Protein AF-A0A091N814-F1 (afdb_monomer)

pLDDT: mean 70.56, std 20.39, range [27.64, 92.75]

Mean predicted aligned error: 21.17 Å

Organism: Apaloderma vittatum (NCBI:txid57397)

Sequence (203 aa):
DDGKLSLEEFQAFFSDGTLNEEELEKLFHTIDSDNTNNVDTKELCDYFADHMGDYEDVLASLETLNLSILKAMDYTKRVSPSDCAWRAAGKETANQTQSLLSSVESAVDAIDEQTNSSRHCPSKASHGLMDTWYDSPMPSYSSTSWIVPREHGKSFQTGSPDAKAEGLEGQINRLAELVGRLEDKTLWFDLHQRLSDSESTAC

Radius of gyration: 33.32 Å; Cα contacts (8 Å, |Δi|>4): 43; chains: 1; bounding box: 70×74×76 Å

Structure (mmCIF, N/CA/C/O backbone):
data_AF-A0A091N814-F1
#
_entry.id   AF-A0A091N814-F1
#
loop_
_atom_site.group_PDB
_atom_site.id
_atom_site.type_symbol
_atom_site.label_atom_id
_atom_site.label_alt_id
_atom_site.label_comp_id
_atom_site.label_asym_id
_atom_site.label_entity_id
_atom_site.label_seq_id
_atom_site.pdbx_PDB_ins_code
_atom_site.Cartn_x
_atom_site.Cartn_y
_atom_site.Cartn_z
_atom_site.occupancy
_atom_site.B_iso_or_equiv
_atom_site.auth_seq_id
_atom_site.auth_comp_id
_atom_site.auth_asym_id
_atom_site.auth_atom_id
_atom_site.pdbx_PDB_model_num
ATOM 1 N N . ASP A 1 1 ? 1.116 -18.103 19.610 1.00 63.09 1 ASP A N 1
ATOM 2 C CA . ASP A 1 1 ? 0.392 -17.376 18.575 1.00 63.09 1 ASP A CA 1
ATOM 3 C C . ASP A 1 1 ? -0.804 -18.216 18.178 1.00 63.09 1 ASP A C 1
ATOM 5 O O . ASP A 1 1 ? -0.645 -19.315 17.653 1.00 63.09 1 ASP A O 1
ATOM 9 N N . ASP A 1 2 ? -1.966 -17.774 18.622 1.00 76.62 2 ASP A N 1
ATOM 10 C CA . ASP A 1 2 ? -3.290 -18.337 18.376 1.00 76.62 2 ASP A CA 1
ATOM 11 C C . ASP A 1 2 ? -4.006 -17.624 17.214 1.00 76.62 2 ASP A C 1
ATOM 13 O O . ASP A 1 2 ? -5.153 -17.956 16.909 1.00 76.62 2 ASP A O 1
ATOM 17 N N . GLY A 1 3 ? -3.310 -16.715 16.515 1.00 80.88 3 GLY A N 1
ATOM 18 C CA . GLY A 1 3 ? -3.818 -16.012 15.339 1.00 80.88 3 GLY A CA 1
ATOM 19 C C . GLY A 1 3 ? -4.814 -14.901 15.667 1.00 80.88 3 GLY A C 1
ATOM 20 O O . GLY A 1 3 ? -5.565 -14.485 14.782 1.00 80.88 3 GLY A O 1
ATOM 21 N N . LYS A 1 4 ? -4.845 -14.450 16.924 1.00 87.75 4 LYS A N 1
ATOM 22 C CA . LYS A 1 4 ? -5.690 -13.365 17.421 1.00 87.75 4 LYS A CA 1
ATOM 23 C C . LYS A 1 4 ? -4.830 -12.357 18.173 1.00 87.75 4 LYS A C 1
ATOM 25 O O . LYS A 1 4 ? -3.800 -12.726 18.719 1.00 87.75 4 LYS A O 1
ATOM 30 N N . LEU A 1 5 ? -5.256 -11.100 18.179 1.00 88.69 5 LEU A N 1
ATOM 31 C CA . LEU A 1 5 ? -4.602 -10.034 18.927 1.00 88.69 5 LEU A CA 1
ATOM 32 C C . LEU A 1 5 ? -5.485 -9.634 20.105 1.00 88.69 5 LEU A C 1
ATOM 34 O O . LEU A 1 5 ? -6.625 -9.206 19.901 1.00 88.69 5 LEU A O 1
ATOM 38 N N . SER A 1 6 ? -4.953 -9.738 21.324 1.00 90.44 6 SER A N 1
ATOM 39 C CA . SER A 1 6 ? -5.563 -9.072 22.478 1.00 90.44 6 SER A CA 1
ATOM 40 C C . SER A 1 6 ? -5.380 -7.552 22.378 1.00 90.44 6 SER A C 1
ATOM 42 O O . SER A 1 6 ? -4.561 -7.063 21.593 1.00 90.44 6 SER A O 1
ATOM 44 N N . LEU A 1 7 ? -6.109 -6.784 23.193 1.00 87.94 7 LEU A N 1
ATOM 45 C CA . LEU A 1 7 ? -5.955 -5.327 23.238 1.00 87.94 7 LEU A CA 1
ATOM 46 C C . LEU A 1 7 ? -4.507 -4.922 23.559 1.00 87.94 7 LEU A C 1
ATOM 48 O O . LEU A 1 7 ? -3.977 -4.009 22.935 1.00 87.94 7 LEU A O 1
ATO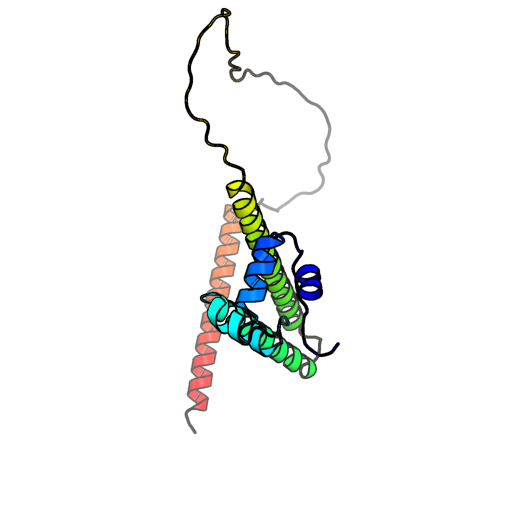M 52 N N . GLU A 1 8 ? -3.840 -5.622 24.478 1.00 87.62 8 GLU A N 1
ATOM 53 C CA . GLU A 1 8 ? -2.455 -5.331 24.856 1.00 87.62 8 GLU A CA 1
ATOM 54 C C . GLU A 1 8 ? -1.468 -5.610 23.714 1.00 87.62 8 GLU A C 1
ATOM 56 O O . GLU A 1 8 ? -0.530 -4.840 23.497 1.00 87.62 8 GLU A O 1
ATOM 61 N N . GLU A 1 9 ? -1.671 -6.697 22.967 1.00 88.81 9 GLU A N 1
ATOM 62 C CA . GLU A 1 9 ? -0.838 -7.043 21.810 1.00 88.81 9 GLU A CA 1
ATOM 63 C C . GLU A 1 9 ? -1.063 -6.068 20.654 1.00 88.81 9 GLU A C 1
ATOM 65 O O . GLU A 1 9 ? -0.105 -5.624 20.016 1.00 88.81 9 GLU A O 1
ATOM 70 N N . PHE A 1 10 ? -2.318 -5.678 20.432 1.00 88.06 10 PHE A N 1
ATOM 71 C CA . PHE A 1 10 ? -2.694 -4.659 19.464 1.00 88.06 10 PHE A CA 1
ATOM 72 C C . PHE A 1 10 ? -2.054 -3.310 19.815 1.00 88.06 10 PHE A C 1
ATOM 74 O O . PHE A 1 10 ? -1.396 -2.694 18.977 1.00 88.06 10 PHE A O 1
ATOM 81 N N . GLN A 1 11 ? -2.152 -2.879 21.074 1.00 86.50 11 GLN A N 1
ATOM 82 C CA . GLN A 1 11 ? -1.529 -1.642 21.536 1.00 86.50 11 GLN A CA 1
ATOM 83 C C . GLN A 1 11 ? -0.006 -1.669 21.385 1.00 86.50 11 GLN A C 1
ATOM 85 O O . GLN A 1 11 ? 0.583 -0.709 20.892 1.00 86.50 11 GLN A O 1
ATOM 90 N N . ALA A 1 12 ? 0.642 -2.778 21.748 1.00 86.19 12 ALA A N 1
ATOM 91 C CA . ALA A 1 12 ? 2.083 -2.928 21.585 1.00 86.19 12 ALA A CA 1
ATOM 92 C C . ALA A 1 12 ? 2.513 -2.837 20.111 1.00 86.19 12 ALA A C 1
ATOM 94 O O . ALA A 1 12 ? 3.540 -2.224 19.818 1.00 86.19 12 ALA A O 1
ATOM 95 N N . PHE A 1 13 ? 1.724 -3.398 19.190 1.00 83.50 13 PHE A N 1
ATOM 96 C CA . PHE A 1 13 ? 2.026 -3.392 17.759 1.00 83.50 13 PHE A CA 1
ATOM 97 C C . PHE A 1 13 ? 1.843 -2.014 17.107 1.00 83.50 13 PHE A C 1
ATOM 99 O O . PHE A 1 13 ? 2.665 -1.615 16.287 1.00 83.50 13 PHE A O 1
ATOM 106 N N . PHE A 1 14 ? 0.798 -1.276 17.490 1.00 80.44 14 PHE A N 1
ATOM 107 C CA . PHE A 1 14 ? 0.416 0.001 16.869 1.00 80.44 14 PHE A CA 1
ATOM 108 C C . PHE A 1 14 ? 0.847 1.247 17.660 1.00 80.44 14 PHE A C 1
ATOM 110 O O . PHE A 1 14 ? 0.487 2.364 17.301 1.00 80.44 14 PHE A O 1
ATOM 117 N N . SER A 1 15 ? 1.642 1.088 18.720 1.00 75.50 15 SER A N 1
ATOM 118 C CA . SER A 1 15 ? 2.173 2.194 19.539 1.00 75.50 15 SER A CA 1
ATOM 119 C C . SER A 1 15 ? 3.231 3.071 18.839 1.00 75.50 15 SER A C 1
ATOM 121 O O . SER A 1 15 ? 4.017 3.740 19.508 1.00 75.50 15 SER A O 1
ATOM 123 N N . ASP A 1 16 ? 3.256 3.107 17.503 1.00 73.50 16 ASP A N 1
ATOM 124 C CA . ASP A 1 16 ? 4.281 3.776 16.685 1.00 73.50 16 ASP A CA 1
ATOM 125 C C . ASP A 1 16 ? 4.316 5.313 16.808 1.00 73.50 16 ASP A C 1
ATOM 127 O O . ASP A 1 16 ? 5.209 5.956 16.259 1.00 73.50 16 ASP A O 1
ATOM 131 N N . GLY A 1 17 ? 3.400 5.891 17.589 1.00 60.75 17 GLY A N 1
ATOM 132 C CA . GLY A 1 17 ? 3.319 7.319 17.888 1.00 60.75 17 GLY A CA 1
ATOM 133 C C . GLY A 1 17 ? 2.174 8.037 17.178 1.00 60.75 17 GLY A C 1
ATOM 134 O O . GLY A 1 17 ? 1.857 9.163 17.557 1.00 60.75 17 GLY A O 1
ATOM 135 N N . THR A 1 18 ? 1.504 7.383 16.225 1.00 66.69 18 THR A N 1
ATOM 136 C CA . THR A 1 18 ? 0.449 8.014 15.416 1.00 66.69 18 THR A CA 1
ATOM 137 C C . THR A 1 18 ? -0.868 8.185 16.191 1.00 66.69 18 THR A C 1
ATOM 139 O O . THR A 1 18 ? -1.550 9.209 16.066 1.00 66.69 18 THR A O 1
ATOM 142 N N . LEU A 1 19 ? -1.229 7.202 17.026 1.00 76.38 19 LEU A N 1
ATOM 143 C CA . LEU A 1 19 ? -2.476 7.164 17.803 1.00 76.38 19 LEU A CA 1
ATOM 144 C C . LEU A 1 19 ? -2.192 7.066 19.306 1.00 76.38 19 LEU A C 1
ATOM 146 O O . LEU A 1 19 ? -1.270 6.369 19.731 1.00 76.38 19 LEU A O 1
ATOM 150 N N . ASN A 1 20 ? -2.993 7.756 20.122 1.00 82.62 20 ASN A N 1
ATOM 151 C CA . ASN A 1 20 ? -2.931 7.619 21.581 1.00 82.62 20 ASN A CA 1
ATOM 152 C C . ASN A 1 20 ? -3.705 6.380 22.079 1.00 82.62 20 ASN A C 1
ATOM 154 O O . ASN A 1 20 ? -4.446 5.755 21.326 1.00 82.62 20 ASN A O 1
ATOM 158 N N . GLU A 1 21 ? -3.544 6.030 23.358 1.00 83.56 21 GLU A N 1
ATOM 159 C CA . GLU A 1 21 ? -4.124 4.812 23.950 1.00 83.56 21 GLU A CA 1
ATOM 160 C C . GLU A 1 21 ? -5.658 4.746 23.822 1.00 83.56 21 GLU A C 1
ATOM 162 O O . GLU A 1 21 ? -6.194 3.692 23.486 1.00 83.56 21 GLU A O 1
ATOM 167 N N . GLU A 1 22 ? -6.357 5.875 23.984 1.00 85.94 22 GLU A N 1
ATOM 168 C CA . GLU A 1 22 ? -7.820 5.954 23.843 1.00 85.94 22 GLU A CA 1
ATOM 169 C C . GLU A 1 22 ? -8.266 5.811 22.377 1.00 85.94 22 GLU A C 1
ATOM 171 O O . GLU A 1 22 ? -9.258 5.143 22.076 1.00 85.94 22 GLU A O 1
ATOM 176 N N . GLU A 1 23 ? -7.538 6.431 21.441 1.00 87.12 23 GLU A N 1
ATOM 177 C CA . GLU A 1 23 ? -7.782 6.298 19.999 1.00 87.12 23 GLU A CA 1
ATOM 178 C C . GLU A 1 23 ? -7.566 4.852 19.538 1.00 87.12 23 GLU A C 1
ATOM 180 O O . GLU A 1 23 ? -8.340 4.335 18.729 1.00 87.12 23 GLU A O 1
ATOM 185 N N . LEU A 1 24 ? -6.551 4.191 20.092 1.00 88.75 24 LEU A N 1
ATOM 186 C CA . LEU A 1 24 ? -6.183 2.826 19.752 1.00 88.75 24 LEU A CA 1
ATOM 187 C C . LEU A 1 24 ? -7.147 1.799 20.356 1.00 88.75 24 LEU A C 1
ATOM 189 O O . LEU A 1 24 ? -7.530 0.847 19.679 1.00 88.75 24 LEU A O 1
ATOM 193 N N . GLU A 1 25 ? -7.621 2.034 21.581 1.00 89.31 25 GLU A N 1
ATOM 194 C CA . GLU A 1 25 ? -8.690 1.244 22.197 1.00 89.31 25 GLU A CA 1
ATOM 195 C C . GLU A 1 25 ? -10.002 1.384 21.416 1.00 89.31 25 GLU A C 1
ATOM 197 O O . GLU A 1 25 ? -10.674 0.390 21.135 1.00 89.31 25 GLU A O 1
ATOM 202 N N . LYS A 1 26 ? -10.359 2.599 20.988 1.00 89.62 26 LYS A N 1
ATOM 203 C CA . LYS A 1 26 ? -11.547 2.813 2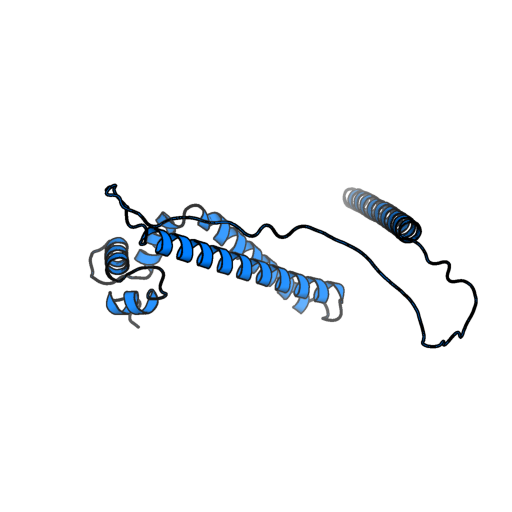0.156 1.00 89.62 26 LYS A CA 1
ATOM 204 C C . LYS A 1 26 ? -11.424 2.122 18.796 1.00 89.62 26 LYS A C 1
ATOM 206 O O . LYS A 1 26 ? -12.410 1.562 18.314 1.00 89.62 26 LYS A O 1
ATOM 211 N N . LEU A 1 27 ? -10.240 2.157 18.182 1.00 90.75 27 LEU A N 1
ATOM 212 C CA . LEU A 1 27 ? -9.960 1.448 16.935 1.00 90.75 27 LEU A CA 1
ATOM 213 C C . LEU A 1 27 ? -10.105 -0.067 17.123 1.00 90.75 27 LEU A C 1
ATOM 215 O O . LEU A 1 27 ? -10.797 -0.702 16.335 1.00 90.75 27 LEU A O 1
ATOM 219 N N . PHE A 1 28 ? -9.554 -0.623 18.204 1.00 91.12 28 PHE A N 1
ATOM 220 C CA . PHE A 1 28 ? -9.680 -2.042 18.540 1.00 91.12 28 PHE A CA 1
ATOM 221 C C . PHE A 1 28 ? -11.146 -2.485 18.624 1.00 91.12 28 PHE A C 1
ATOM 223 O O . PHE A 1 28 ? -11.541 -3.421 17.942 1.00 91.12 28 PHE A O 1
ATOM 230 N N . HIS A 1 29 ? -11.981 -1.752 19.365 1.00 91.69 29 HIS A N 1
ATOM 231 C CA . HIS A 1 29 ? -13.416 -2.051 19.480 1.00 91.69 29 HIS A CA 1
ATOM 232 C C . HIS A 1 29 ? -14.201 -1.820 18.181 1.00 91.69 29 HIS A C 1
ATOM 234 O O . HIS A 1 29 ? -15.306 -2.329 18.025 1.00 91.69 29 HIS A O 1
ATOM 240 N N . THR A 1 30 ? -13.673 -1.006 17.266 1.00 91.62 30 THR A N 1
ATOM 241 C CA . THR A 1 30 ? -14.280 -0.809 15.943 1.00 91.62 30 THR A CA 1
ATOM 242 C C . THR A 1 30 ? -13.981 -1.994 15.025 1.00 91.62 30 THR A C 1
ATOM 244 O O . THR A 1 30 ? -14.829 -2.356 14.214 1.00 91.62 30 THR A O 1
ATOM 247 N N . ILE A 1 31 ? -12.791 -2.587 15.157 1.00 91.06 31 ILE A N 1
ATOM 248 C CA . ILE A 1 31 ? -12.362 -3.755 14.381 1.00 91.06 31 ILE A CA 1
ATOM 249 C C . ILE A 1 31 ? -12.977 -5.045 14.945 1.00 91.06 31 ILE A C 1
ATOM 251 O O . ILE A 1 31 ? -13.401 -5.879 14.153 1.00 91.06 31 ILE A O 1
ATOM 255 N N . ASP A 1 32 ? -13.073 -5.184 16.275 1.00 92.31 32 ASP A N 1
ATOM 256 C CA . ASP A 1 32 ? -13.720 -6.299 16.998 1.00 92.31 32 ASP A CA 1
ATOM 257 C C . ASP A 1 32 ? -15.247 -6.286 16.791 1.00 92.31 32 ASP A C 1
ATOM 259 O O . ASP A 1 32 ? -16.055 -5.930 17.655 1.00 92.31 32 ASP A O 1
ATOM 263 N N . SER A 1 33 ? -15.646 -6.631 15.573 1.00 88.38 33 SER A N 1
ATOM 264 C CA . SER A 1 33 ? -17.020 -6.623 15.092 1.00 88.38 33 SER A CA 1
ATOM 265 C C . SER A 1 33 ? -17.892 -7.651 15.816 1.00 88.38 33 SER A C 1
ATOM 267 O O . SER A 1 33 ? -19.099 -7.436 15.988 1.00 88.38 33 SER A O 1
ATOM 269 N N . ASP A 1 34 ? -17.290 -8.754 16.271 1.00 90.38 34 ASP A N 1
ATOM 270 C CA . ASP A 1 34 ? -17.969 -9.826 16.992 1.00 90.38 34 ASP A CA 1
ATOM 271 C C . ASP A 1 34 ? -17.933 -9.673 18.527 1.00 90.38 34 ASP A C 1
ATOM 273 O O . ASP A 1 34 ? -18.624 -10.416 19.234 1.00 90.38 34 ASP A O 1
ATOM 277 N N . ASN A 1 35 ? -17.263 -8.628 19.030 1.00 88.12 35 ASN A N 1
ATOM 278 C CA . ASN A 1 35 ? -17.109 -8.280 20.447 1.00 88.12 35 ASN A CA 1
ATOM 279 C C . ASN A 1 35 ? -16.490 -9.420 21.276 1.00 88.12 35 ASN A C 1
ATOM 281 O O . ASN A 1 35 ? -16.862 -9.643 22.439 1.00 88.12 35 ASN A O 1
ATOM 285 N N . THR A 1 36 ? -15.561 -10.177 20.691 1.00 89.81 36 THR A N 1
ATOM 286 C CA . THR A 1 36 ? -14.850 -11.256 21.387 1.00 89.81 36 THR A CA 1
ATOM 287 C C . THR A 1 36 ? -13.679 -10.761 22.234 1.00 89.81 36 THR A C 1
ATOM 289 O O . THR A 1 36 ? -13.013 -11.580 22.877 1.00 89.81 36 THR A O 1
ATOM 292 N N . ASN A 1 37 ? -13.468 -9.442 22.322 1.00 89.44 37 ASN A N 1
ATOM 293 C CA . ASN A 1 37 ? -12.318 -8.792 22.961 1.00 89.44 37 ASN A CA 1
ATOM 294 C C . ASN A 1 37 ? -10.984 -9.260 22.368 1.00 89.44 37 ASN A C 1
ATOM 296 O O . ASN A 1 37 ? -9.962 -9.281 23.053 1.00 89.44 37 ASN A O 1
ATOM 300 N N . ASN A 1 38 ? -11.009 -9.704 21.115 1.00 91.19 38 ASN A N 1
ATOM 301 C CA . ASN A 1 38 ? -9.852 -10.162 20.373 1.00 91.19 38 ASN A CA 1
ATOM 302 C C . ASN A 1 38 ? -10.079 -9.814 18.915 1.00 91.19 38 ASN A C 1
ATOM 304 O O . ASN A 1 38 ? -11.146 -10.093 18.393 1.00 91.19 38 ASN A O 1
ATOM 308 N N . VAL A 1 39 ? -9.055 -9.288 18.261 1.00 92.00 39 VAL A N 1
ATOM 309 C CA . VAL A 1 39 ? -9.115 -8.987 16.835 1.00 92.00 39 VAL A CA 1
ATOM 310 C C . VAL A 1 39 ? -8.465 -10.128 16.070 1.00 92.00 39 VAL A C 1
ATOM 312 O O . VAL A 1 39 ? -7.288 -10.435 16.284 1.00 92.00 39 VAL A O 1
ATOM 315 N N . ASP A 1 40 ? -9.218 -10.773 15.183 1.00 90.81 40 ASP A N 1
ATOM 316 C CA . ASP A 1 40 ? -8.667 -11.802 14.303 1.00 90.81 40 ASP A CA 1
ATOM 317 C C . ASP A 1 40 ? -8.273 -11.264 12.916 1.00 90.81 40 ASP A C 1
ATOM 319 O O . ASP A 1 40 ? -8.531 -10.118 12.539 1.00 90.81 40 ASP A O 1
ATOM 323 N N . THR A 1 41 ? -7.575 -12.099 12.140 1.00 87.50 41 THR A N 1
ATOM 324 C CA . THR A 1 41 ? -7.097 -11.709 10.804 1.00 87.50 41 THR A CA 1
ATOM 325 C C . THR A 1 41 ? -8.241 -11.326 9.866 1.00 87.50 41 THR A C 1
ATOM 327 O O . THR A 1 41 ? -8.060 -10.463 9.012 1.00 87.50 41 THR A O 1
ATOM 330 N N . LYS A 1 42 ? -9.409 -11.965 9.993 1.00 88.31 42 LYS A N 1
ATOM 331 C CA . LYS A 1 42 ? -10.546 -11.680 9.125 1.00 88.31 42 LYS A CA 1
ATOM 332 C C . LYS A 1 42 ? -11.115 -10.302 9.441 1.00 88.31 42 LYS A C 1
ATOM 334 O O . LYS A 1 42 ? -11.320 -9.531 8.513 1.00 88.31 42 LYS A O 1
ATOM 339 N N . GLU A 1 43 ? -11.317 -9.988 10.713 1.00 91.81 43 GLU A N 1
ATOM 340 C CA . GLU A 1 43 ? -11.828 -8.682 11.136 1.00 91.81 43 GLU A CA 1
ATOM 341 C C . GLU A 1 43 ? -10.904 -7.535 10.719 1.00 91.81 43 GLU A C 1
ATOM 343 O O . GLU A 1 43 ? -11.367 -6.522 10.197 1.00 91.81 43 GLU A O 1
ATOM 348 N N . LEU A 1 44 ? -9.586 -7.727 10.843 1.00 88.25 44 LEU A N 1
ATOM 349 C CA . LEU A 1 44 ? -8.598 -6.786 10.307 1.00 88.25 44 LEU A CA 1
ATOM 350 C C . LEU A 1 44 ? -8.738 -6.608 8.796 1.00 88.25 44 LEU A C 1
ATOM 352 O O . LEU A 1 44 ? -8.754 -5.478 8.309 1.00 88.25 44 LEU A O 1
ATOM 356 N N . CYS A 1 45 ? -8.822 -7.709 8.047 1.00 85.31 45 CYS A N 1
ATOM 357 C CA . CYS A 1 45 ? -8.973 -7.654 6.596 1.00 85.31 45 CYS A CA 1
ATOM 358 C C . CYS A 1 45 ? -10.260 -6.937 6.179 1.00 85.31 45 CYS A C 1
ATOM 360 O O . CYS A 1 45 ? -10.205 -6.096 5.284 1.00 85.31 45 CYS A O 1
ATOM 362 N N . ASP A 1 46 ? -11.384 -7.243 6.826 1.00 88.12 46 ASP A N 1
ATOM 363 C CA . ASP A 1 46 ? -12.684 -6.641 6.532 1.00 88.12 46 ASP A CA 1
ATOM 364 C C . ASP A 1 46 ? -12.662 -5.133 6.864 1.00 88.12 46 ASP A C 1
ATOM 366 O O . ASP A 1 46 ? -13.045 -4.310 6.031 1.00 88.12 46 ASP A O 1
ATOM 370 N N . TYR A 1 47 ? -12.098 -4.742 8.015 1.00 89.50 47 TYR A N 1
ATOM 371 C CA . TYR A 1 47 ? -11.937 -3.332 8.383 1.00 89.50 47 TYR A CA 1
ATOM 372 C C . TYR A 1 47 ? -11.097 -2.555 7.362 1.00 89.50 47 TYR A C 1
ATOM 374 O O . TYR A 1 47 ? -11.505 -1.477 6.924 1.00 89.50 47 TYR A O 1
ATOM 382 N N . PHE A 1 48 ? -9.939 -3.091 6.958 1.00 84.31 48 PHE A N 1
ATOM 383 C CA . PHE A 1 48 ? -9.095 -2.439 5.961 1.00 84.31 48 PHE A CA 1
ATOM 384 C C . PHE A 1 48 ? -9.768 -2.388 4.590 1.00 84.31 48 PHE A C 1
ATOM 386 O O . PHE A 1 48 ? -9.696 -1.352 3.940 1.00 84.31 48 PHE A O 1
ATOM 393 N N . ALA A 1 49 ? -10.462 -3.438 4.154 1.00 83.25 49 ALA A N 1
ATOM 394 C CA . ALA A 1 49 ? -11.196 -3.400 2.890 1.00 83.25 49 ALA A CA 1
ATOM 395 C C . ALA A 1 49 ? -12.219 -2.248 2.855 1.00 83.25 49 ALA A C 1
ATOM 397 O O . ALA A 1 49 ? -12.303 -1.534 1.858 1.00 83.25 49 ALA A O 1
ATOM 398 N N . ASP A 1 50 ? -12.919 -2.008 3.966 1.00 84.50 50 ASP A N 1
ATOM 399 C CA . ASP A 1 50 ? -13.921 -0.944 4.067 1.00 84.50 50 ASP A CA 1
ATOM 400 C C . ASP A 1 50 ? -13.319 0.462 4.275 1.00 84.50 50 ASP A C 1
ATOM 402 O O . ASP A 1 50 ? -13.955 1.461 3.930 1.00 84.50 50 ASP A O 1
ATOM 406 N N . HIS A 1 51 ? -12.102 0.566 4.824 1.00 83.38 51 HIS A N 1
ATOM 407 C CA . HIS A 1 51 ? -11.493 1.845 5.228 1.00 83.38 51 HIS A CA 1
ATOM 408 C C . HIS A 1 51 ? -10.256 2.261 4.418 1.00 83.38 51 HIS A C 1
ATOM 410 O O . HIS A 1 51 ? -9.767 3.375 4.601 1.00 83.38 51 HIS A O 1
ATOM 416 N N . MET A 1 52 ? -9.747 1.419 3.513 1.00 74.44 52 MET A N 1
ATOM 417 C CA . MET A 1 52 ? -8.589 1.757 2.674 1.00 74.44 52 MET A CA 1
ATOM 418 C C . MET A 1 52 ? -8.936 2.793 1.594 1.00 74.44 52 MET A C 1
ATOM 420 O O . MET A 1 52 ? -8.057 3.558 1.208 1.00 74.44 52 MET A O 1
ATOM 424 N N . GLY A 1 53 ? -10.195 2.895 1.148 1.00 77.38 53 GLY A N 1
ATOM 425 C CA . GLY A 1 53 ? -10.647 3.941 0.217 1.00 77.38 53 GLY A CA 1
ATOM 426 C C . GLY A 1 53 ? -9.711 4.116 -0.989 1.00 77.38 53 GLY A C 1
ATOM 427 O O . GLY A 1 53 ? -9.409 3.155 -1.690 1.00 77.38 53 GLY A O 1
ATOM 428 N N . ASP A 1 54 ? -9.187 5.332 -1.183 1.00 76.25 54 ASP A N 1
ATOM 429 C CA . ASP A 1 54 ? -8.258 5.679 -2.276 1.00 76.25 54 ASP A CA 1
ATOM 430 C C . ASP A 1 54 ? -6.903 4.929 -2.221 1.00 76.25 54 ASP A C 1
ATOM 432 O O . ASP A 1 54 ? -6.154 4.923 -3.201 1.00 76.25 54 ASP A O 1
ATOM 436 N N . TYR A 1 55 ? -6.559 4.278 -1.101 1.00 80.31 55 TYR A N 1
ATOM 437 C CA . TYR A 1 55 ? -5.366 3.429 -1.014 1.00 80.31 55 TYR A CA 1
ATOM 438 C C . TYR A 1 55 ? -5.522 2.095 -1.749 1.00 80.31 55 TYR A C 1
ATOM 440 O O . TYR A 1 55 ? -4.502 1.471 -2.037 1.00 80.31 55 TYR A O 1
ATOM 448 N N . GLU A 1 56 ? -6.740 1.659 -2.093 1.00 82.75 56 GLU A N 1
ATOM 449 C CA . GLU A 1 56 ? -6.948 0.440 -2.889 1.00 82.75 56 GLU A CA 1
ATOM 450 C C . GLU A 1 56 ? -6.181 0.523 -4.221 1.00 82.75 56 GLU A C 1
ATOM 452 O O . GLU A 1 56 ? -5.387 -0.365 -4.546 1.00 82.75 56 GLU A O 1
ATOM 457 N N . ASP A 1 57 ? -6.311 1.648 -4.930 1.00 84.75 57 ASP A N 1
ATOM 458 C CA . ASP A 1 57 ? -5.607 1.905 -6.191 1.00 84.75 57 ASP A CA 1
ATOM 459 C C . ASP A 1 57 ? -4.083 1.995 -6.003 1.00 84.75 57 ASP A C 1
ATOM 461 O O . ASP A 1 57 ? -3.307 1.545 -6.858 1.00 84.75 57 ASP A O 1
ATOM 465 N N . VAL A 1 58 ? -3.628 2.550 -4.873 1.00 85.81 58 VAL A N 1
ATOM 466 C CA . VAL A 1 58 ? -2.200 2.629 -4.524 1.00 85.81 58 VAL A CA 1
ATOM 467 C C . VAL A 1 58 ? -1.631 1.229 -4.300 1.00 85.81 58 VAL A C 1
ATOM 469 O O . VAL A 1 58 ? -0.599 0.884 -4.880 1.00 85.81 58 VAL A O 1
ATOM 472 N N . LEU A 1 59 ? -2.308 0.398 -3.506 1.00 83.62 59 LEU A N 1
ATOM 473 C CA . LEU A 1 59 ? -1.892 -0.973 -3.219 1.00 83.62 59 LEU A CA 1
ATOM 474 C C . LEU A 1 59 ? -1.923 -1.847 -4.479 1.00 83.62 59 LEU A C 1
ATOM 476 O O . LEU A 1 59 ? -0.957 -2.566 -4.737 1.00 83.62 59 LEU A O 1
ATOM 480 N N . ALA A 1 60 ? -2.956 -1.722 -5.316 1.00 85.75 60 ALA A N 1
ATOM 481 C CA . ALA A 1 60 ? -3.037 -2.413 -6.603 1.00 85.75 60 ALA A CA 1
ATOM 482 C C . ALA A 1 60 ? -1.901 -1.998 -7.559 1.00 85.75 60 ALA A C 1
ATOM 484 O O . ALA A 1 60 ? -1.309 -2.833 -8.259 1.00 85.75 60 ALA A O 1
ATOM 485 N N . SER A 1 61 ? -1.539 -0.710 -7.567 1.00 89.56 61 SER A N 1
ATOM 486 C CA . SER A 1 61 ? -0.400 -0.196 -8.339 1.00 89.56 61 SER A CA 1
ATOM 487 C C . SER A 1 61 ? 0.934 -0.750 -7.826 1.00 89.56 61 SER A C 1
ATOM 489 O O . SER A 1 61 ? 1.785 -1.153 -8.625 1.00 89.56 61 SER A O 1
ATOM 491 N N . LEU A 1 62 ? 1.112 -0.834 -6.502 1.00 88.19 62 LEU A N 1
ATOM 492 C CA . LEU A 1 62 ? 2.297 -1.427 -5.874 1.00 88.19 62 LEU A CA 1
ATOM 493 C C . LEU A 1 62 ? 2.406 -2.932 -6.151 1.00 88.19 62 LEU A C 1
ATOM 495 O O . LEU A 1 62 ? 3.493 -3.414 -6.475 1.00 88.19 62 LEU A O 1
ATOM 499 N N . GLU A 1 63 ? 1.299 -3.676 -6.097 1.00 87.06 63 GLU A N 1
ATOM 500 C CA . GLU A 1 63 ? 1.262 -5.094 -6.467 1.00 87.06 63 GLU A CA 1
ATOM 501 C C . GLU A 1 63 ? 1.641 -5.290 -7.942 1.00 87.06 63 GLU A C 1
ATOM 503 O O . GLU A 1 63 ? 2.480 -6.135 -8.272 1.00 87.06 63 GLU A O 1
ATOM 508 N N . THR A 1 64 ? 1.092 -4.459 -8.834 1.00 91.00 64 THR A N 1
ATOM 509 C CA . THR A 1 64 ? 1.403 -4.484 -10.271 1.00 91.00 64 THR A CA 1
ATOM 510 C C . THR A 1 64 ? 2.883 -4.216 -10.535 1.00 91.00 64 THR A C 1
ATOM 512 O O . THR A 1 64 ? 3.511 -4.915 -11.344 1.00 91.00 64 THR A O 1
ATOM 515 N N . LEU A 1 65 ? 3.467 -3.233 -9.843 1.00 87.69 65 LEU A N 1
ATOM 516 C CA . LEU A 1 65 ? 4.897 -2.945 -9.902 1.00 87.69 65 LEU A CA 1
ATOM 517 C C . LEU A 1 65 ? 5.709 -4.152 -9.423 1.00 87.69 65 LEU A C 1
ATOM 519 O O . LEU A 1 65 ? 6.605 -4.605 -10.136 1.00 87.69 65 LEU A O 1
ATOM 523 N N . ASN A 1 66 ? 5.365 -4.713 -8.262 1.00 87.81 66 ASN A N 1
ATOM 524 C CA . ASN A 1 66 ? 6.066 -5.857 -7.685 1.00 87.81 66 ASN A CA 1
ATOM 525 C C . ASN A 1 66 ? 6.028 -7.077 -8.624 1.00 87.81 66 ASN A C 1
ATOM 527 O O . ASN A 1 66 ? 7.060 -7.677 -8.926 1.00 87.81 66 ASN A O 1
ATOM 531 N N . LEU A 1 67 ? 4.862 -7.394 -9.194 1.00 88.12 67 LEU A N 1
ATOM 532 C CA . LEU A 1 67 ? 4.715 -8.480 -10.163 1.00 88.12 67 LEU A CA 1
ATOM 533 C C . LEU A 1 67 ? 5.530 -8.228 -11.441 1.00 88.12 67 LEU A C 1
ATOM 535 O O . LEU A 1 67 ? 6.122 -9.158 -11.997 1.00 88.12 67 LEU A O 1
ATOM 539 N N . SER A 1 68 ? 5.575 -6.981 -11.913 1.00 88.44 68 SER A N 1
ATOM 540 C CA . SER A 1 68 ? 6.370 -6.591 -13.082 1.00 88.44 68 SER A CA 1
ATOM 541 C C . SER A 1 68 ? 7.869 -6.749 -12.820 1.00 88.44 68 SER A C 1
ATOM 543 O O . SER A 1 68 ? 8.577 -7.305 -13.661 1.00 88.44 68 SER A O 1
ATOM 545 N N . ILE A 1 69 ? 8.340 -6.358 -11.631 1.00 84.81 69 ILE A N 1
ATOM 546 C CA . ILE A 1 69 ? 9.723 -6.562 -11.180 1.00 84.81 69 ILE A CA 1
ATOM 547 C C . ILE A 1 69 ? 10.058 -8.053 -11.142 1.00 84.81 69 ILE A C 1
ATOM 549 O O . ILE A 1 69 ? 11.056 -8.467 -11.731 1.00 84.81 69 ILE A O 1
ATOM 553 N N . LEU A 1 70 ? 9.207 -8.875 -10.522 1.00 83.88 70 LEU A N 1
ATOM 554 C CA . LEU A 1 70 ? 9.415 -10.322 -10.431 1.00 83.88 70 LEU A CA 1
ATOM 555 C C . LEU A 1 70 ? 9.488 -10.980 -11.814 1.00 83.88 70 LEU A C 1
ATOM 557 O O . LEU A 1 70 ? 10.395 -11.771 -12.074 1.00 83.88 70 LEU A O 1
ATOM 561 N N . LYS A 1 71 ? 8.590 -10.612 -12.738 1.00 84.00 71 LYS A N 1
ATOM 562 C CA . LYS A 1 71 ? 8.620 -11.098 -14.130 1.00 84.00 71 LYS A CA 1
ATOM 563 C C . LYS A 1 71 ? 9.918 -10.719 -14.839 1.00 84.00 71 LYS A C 1
ATOM 565 O O . LYS A 1 71 ? 10.495 -11.539 -15.558 1.00 84.00 71 LYS A O 1
ATOM 570 N N . ALA A 1 72 ? 10.372 -9.486 -14.640 1.00 77.56 72 ALA A N 1
ATOM 571 C CA . ALA A 1 72 ? 11.583 -8.978 -15.258 1.00 77.56 72 ALA A CA 1
ATOM 572 C C . ALA A 1 72 ? 12.837 -9.658 -14.665 1.00 77.56 72 ALA A C 1
ATOM 574 O O . ALA A 1 72 ? 13.720 -10.081 -15.409 1.00 77.56 72 ALA A O 1
ATOM 575 N N . MET A 1 73 ? 12.865 -9.910 -13.354 1.00 74.88 73 MET A N 1
ATOM 576 C CA . MET A 1 73 ? 13.889 -10.737 -12.704 1.00 74.88 73 MET A CA 1
ATOM 577 C C . MET A 1 73 ? 13.916 -12.169 -13.258 1.00 74.88 73 MET A C 1
ATOM 579 O O . MET A 1 73 ? 14.985 -12.677 -13.604 1.00 74.88 73 MET A O 1
ATOM 583 N N . ASP A 1 74 ? 12.760 -12.810 -13.423 1.00 76.94 74 ASP A N 1
ATOM 584 C CA . ASP A 1 74 ? 12.657 -14.169 -13.967 1.00 76.94 74 ASP A CA 1
ATOM 585 C C . ASP A 1 74 ? 13.167 -14.279 -15.411 1.00 76.94 74 ASP A C 1
ATOM 587 O O . ASP A 1 74 ? 13.745 -15.297 -15.805 1.00 76.94 74 ASP A O 1
ATOM 591 N N . TYR A 1 75 ? 13.001 -13.225 -16.214 1.00 67.56 75 TYR A N 1
ATOM 592 C CA . TYR A 1 75 ? 13.582 -13.151 -17.555 1.00 67.56 75 TYR A CA 1
ATOM 593 C C . TYR A 1 75 ? 15.116 -13.224 -17.521 1.00 67.56 75 TYR A C 1
ATO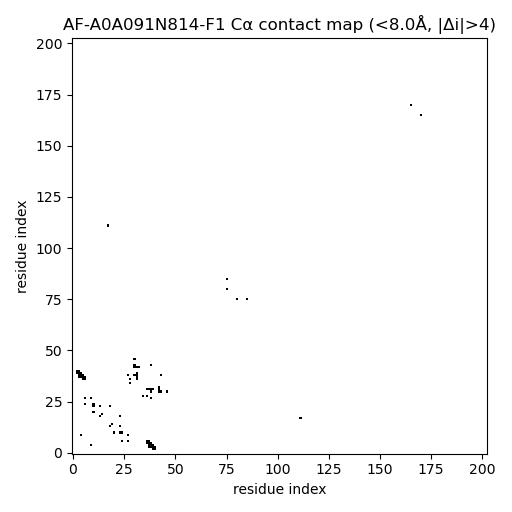M 595 O O . TYR A 1 75 ? 15.742 -13.817 -18.395 1.00 67.56 75 TYR A O 1
ATOM 603 N N . THR A 1 76 ? 15.739 -12.725 -16.460 1.00 63.84 76 THR A N 1
ATOM 604 C CA . THR A 1 76 ? 17.206 -12.562 -16.382 1.00 63.84 76 THR A CA 1
ATOM 605 C C . THR A 1 76 ? 17.911 -13.760 -15.804 1.00 63.84 76 THR A C 1
ATOM 607 O O . THR A 1 76 ? 19.104 -13.960 -15.997 1.00 63.84 76 THR A O 1
ATOM 610 N N . LYS A 1 77 ? 17.128 -14.639 -15.187 1.00 64.44 77 LYS A N 1
ATOM 611 C CA . LYS A 1 77 ? 17.514 -16.023 -14.972 1.00 64.44 77 LYS A CA 1
ATOM 612 C C . LYS A 1 77 ? 17.670 -16.783 -16.299 1.00 64.44 77 LYS A C 1
ATOM 614 O O . LYS A 1 77 ? 18.403 -17.767 -16.339 1.00 64.44 77 LYS A O 1
ATOM 619 N N . ARG A 1 78 ? 16.980 -16.357 -17.370 1.00 61.81 78 ARG A N 1
ATOM 620 C CA . ARG A 1 78 ? 16.958 -17.027 -18.687 1.00 61.81 78 ARG A CA 1
ATOM 621 C C . ARG A 1 78 ? 17.897 -16.390 -19.719 1.00 61.81 78 ARG A C 1
ATOM 623 O O . ARG A 1 78 ? 18.382 -17.102 -20.592 1.00 61.81 78 ARG A O 1
ATOM 630 N N . VAL A 1 79 ? 18.174 -15.089 -19.617 1.00 57.94 79 VAL A N 1
ATOM 631 C CA . VAL A 1 79 ? 19.106 -14.356 -20.494 1.00 57.94 79 VAL A CA 1
ATOM 632 C C . VAL A 1 79 ? 20.394 -14.063 -19.729 1.00 57.94 79 VAL A C 1
ATOM 634 O O . VAL A 1 79 ? 20.348 -13.603 -18.596 1.00 57.94 79 VAL A O 1
ATOM 637 N N . SER A 1 80 ? 21.547 -14.370 -20.325 1.00 56.69 80 SER A N 1
ATOM 638 C CA . SER A 1 80 ? 22.857 -14.293 -19.666 1.00 56.69 80 SER A CA 1
ATOM 639 C C . SER A 1 80 ? 23.077 -12.950 -18.927 1.00 56.69 80 SER A C 1
ATOM 641 O O . SER A 1 80 ? 22.801 -11.896 -19.504 1.00 56.69 80 SER A O 1
ATOM 643 N N . PRO A 1 81 ? 23.642 -12.944 -17.699 1.00 56.66 81 PRO A N 1
ATOM 644 C CA . PRO A 1 81 ? 23.819 -11.764 -16.826 1.00 56.66 81 PRO A CA 1
ATOM 645 C C . PRO A 1 81 ? 24.776 -10.674 -17.361 1.00 56.66 81 PRO A C 1
ATOM 647 O O . PRO A 1 81 ? 25.214 -9.790 -16.619 1.00 56.66 81 PRO A O 1
ATOM 650 N N . SER A 1 82 ? 25.157 -10.746 -18.635 1.00 59.06 82 SER A N 1
ATOM 651 C CA . SER A 1 82 ? 26.107 -9.866 -19.310 1.00 59.06 82 SER A CA 1
ATOM 652 C C . SER A 1 82 ? 25.477 -8.650 -19.994 1.00 59.06 82 SER A C 1
ATOM 654 O O . SER A 1 82 ? 26.230 -7.753 -20.365 1.00 59.06 82 SER A O 1
ATOM 656 N N . ASP A 1 83 ? 24.148 -8.558 -20.117 1.00 67.50 83 ASP A N 1
ATOM 657 C CA . ASP A 1 83 ? 23.521 -7.383 -20.733 1.00 67.50 83 ASP A CA 1
ATOM 658 C C . ASP A 1 83 ? 23.582 -6.161 -19.806 1.00 67.50 83 ASP A C 1
ATOM 660 O O . ASP A 1 83 ? 22.864 -6.041 -18.810 1.00 67.50 83 ASP A O 1
ATOM 664 N N . CYS A 1 84 ? 24.463 -5.216 -20.143 1.00 70.44 84 CYS A N 1
ATOM 665 C CA . CYS A 1 84 ? 24.601 -3.936 -19.445 1.00 70.44 84 CYS A CA 1
ATOM 666 C C . CYS A 1 84 ? 23.285 -3.143 -19.412 1.00 70.44 84 CYS A C 1
ATOM 668 O O . CYS A 1 84 ? 23.022 -2.463 -18.423 1.00 70.44 84 CYS A O 1
ATOM 670 N N . ALA A 1 85 ? 22.446 -3.280 -20.445 1.00 72.50 85 ALA A N 1
ATOM 671 C CA . ALA A 1 85 ? 21.113 -2.681 -20.498 1.00 72.50 85 ALA A CA 1
ATOM 672 C C . ALA A 1 85 ? 20.199 -3.216 -19.385 1.00 72.50 85 ALA A C 1
ATOM 674 O O . ALA A 1 85 ? 19.513 -2.443 -18.723 1.00 72.50 85 ALA A O 1
ATOM 675 N N . TRP A 1 86 ? 20.253 -4.523 -19.113 1.00 73.56 86 TRP A N 1
ATOM 676 C CA . TRP A 1 86 ? 19.467 -5.124 -18.042 1.00 73.56 86 TRP A CA 1
ATOM 677 C C . TRP A 1 86 ? 19.965 -4.710 -16.648 1.00 73.56 86 TRP A C 1
ATOM 679 O O . TRP A 1 86 ? 19.169 -4.360 -15.779 1.00 73.56 86 TRP A O 1
ATOM 689 N N . ARG A 1 87 ? 21.290 -4.681 -16.430 1.00 74.19 87 ARG A N 1
ATOM 690 C CA . ARG A 1 87 ? 21.863 -4.170 -15.169 1.00 74.19 87 ARG A CA 1
ATOM 691 C C . ARG A 1 87 ? 21.481 -2.712 -14.907 1.00 74.19 87 ARG A C 1
ATOM 693 O O . ARG A 1 87 ? 21.200 -2.367 -13.761 1.00 74.19 87 ARG A O 1
ATOM 700 N N . ALA A 1 88 ? 21.474 -1.878 -15.947 1.00 76.31 88 AL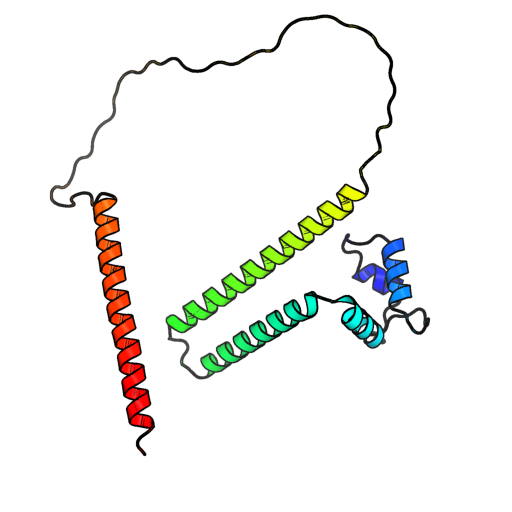A A N 1
ATOM 701 C CA . ALA A 1 88 ? 21.035 -0.490 -15.849 1.00 76.31 88 ALA A CA 1
ATOM 702 C C . ALA A 1 88 ? 19.540 -0.396 -15.510 1.00 76.31 88 ALA A C 1
ATOM 704 O O . ALA A 1 88 ? 19.193 0.315 -14.574 1.00 76.31 88 ALA A O 1
ATOM 705 N N . ALA A 1 89 ? 18.684 -1.170 -16.186 1.00 76.44 89 ALA A N 1
ATOM 706 C CA . ALA A 1 89 ? 17.250 -1.215 -15.899 1.00 76.44 89 ALA A CA 1
ATOM 707 C C . ALA A 1 89 ? 16.959 -1.651 -14.452 1.00 76.44 89 ALA A C 1
ATOM 709 O O . ALA A 1 89 ? 16.227 -0.967 -13.751 1.00 76.44 89 ALA A O 1
ATOM 710 N N . GLY A 1 90 ? 17.596 -2.719 -13.956 1.00 77.88 90 GLY A N 1
ATOM 711 C CA . GLY A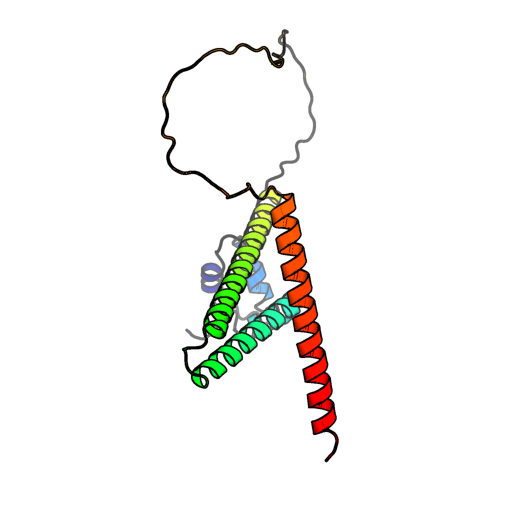 1 90 ? 17.412 -3.164 -12.569 1.00 77.88 90 GLY A CA 1
ATOM 712 C C . GLY A 1 90 ? 17.902 -2.149 -11.527 1.00 77.88 90 GLY A C 1
ATOM 713 O O . GLY A 1 90 ? 17.259 -1.961 -10.496 1.00 77.88 90 GLY A O 1
ATOM 714 N N . LYS A 1 91 ? 19.021 -1.459 -11.798 1.00 84.69 91 LYS A N 1
ATOM 715 C CA . LYS A 1 91 ? 19.523 -0.371 -10.943 1.00 84.69 91 LYS A CA 1
ATOM 716 C C . LYS A 1 91 ? 18.546 0.808 -10.916 1.00 84.69 91 LYS A C 1
ATOM 718 O O . LYS A 1 91 ? 18.291 1.345 -9.844 1.00 84.69 91 LYS A O 1
ATOM 723 N N . GLU A 1 92 ? 18.008 1.182 -12.073 1.00 83.06 92 GLU A N 1
ATOM 724 C CA . GLU A 1 92 ? 17.027 2.259 -12.208 1.00 83.06 92 GLU A CA 1
ATOM 725 C C . GLU A 1 92 ? 15.724 1.927 -11.474 1.00 83.06 92 GLU A C 1
ATOM 727 O O . GLU A 1 92 ? 15.255 2.735 -10.680 1.00 83.06 92 GLU A O 1
ATOM 732 N N . THR A 1 93 ? 15.192 0.711 -11.633 1.00 83.44 93 THR A N 1
ATOM 733 C CA . THR A 1 93 ? 14.001 0.266 -10.896 1.00 83.44 93 THR A CA 1
ATOM 734 C C . THR A 1 93 ? 14.211 0.315 -9.383 1.00 83.44 93 THR A C 1
ATOM 736 O O . THR A 1 93 ? 13.347 0.807 -8.666 1.00 83.44 93 THR A O 1
ATOM 739 N N . ALA A 1 94 ? 15.373 -0.121 -8.883 1.00 83.50 94 ALA A N 1
ATOM 740 C CA . ALA A 1 94 ? 15.685 -0.030 -7.456 1.00 83.50 94 ALA A CA 1
ATOM 741 C C . ALA A 1 94 ? 15.724 1.425 -6.956 1.00 83.50 94 ALA A C 1
ATOM 743 O O . ALA A 1 94 ? 15.203 1.720 -5.882 1.00 83.50 94 ALA A O 1
ATOM 744 N N . ASN A 1 95 ? 16.307 2.340 -7.738 1.00 86.38 95 ASN A N 1
ATOM 745 C CA . ASN A 1 95 ? 16.340 3.760 -7.393 1.00 86.38 95 ASN A CA 1
ATOM 746 C C . ASN A 1 95 ? 14.927 4.363 -7.359 1.00 86.38 95 ASN A C 1
ATOM 748 O O . ASN A 1 95 ? 14.605 5.086 -6.422 1.00 86.38 95 ASN A O 1
ATOM 752 N N . GLN A 1 96 ? 14.078 4.041 -8.340 1.00 88.12 96 GLN A N 1
ATOM 753 C CA . GLN A 1 96 ? 12.695 4.526 -8.398 1.00 88.12 96 GLN A CA 1
ATOM 754 C C . GLN A 1 96 ? 11.866 4.022 -7.213 1.00 88.12 96 GLN A C 1
ATOM 756 O O . GLN A 1 96 ? 11.176 4.815 -6.576 1.00 88.12 96 GLN A O 1
ATOM 761 N N . THR A 1 97 ? 11.987 2.740 -6.852 1.00 85.31 97 THR A N 1
ATOM 762 C CA . THR A 1 97 ? 11.341 2.196 -5.648 1.00 85.31 97 THR A CA 1
ATOM 763 C C . THR A 1 97 ? 11.825 2.904 -4.385 1.00 85.31 97 THR A C 1
ATOM 765 O O . THR A 1 97 ? 11.015 3.243 -3.528 1.00 85.31 97 THR A O 1
ATOM 768 N N . GLN A 1 98 ? 13.126 3.188 -4.277 1.00 89.38 98 GLN A N 1
ATOM 769 C CA . GLN A 1 98 ? 13.661 3.933 -3.138 1.00 89.38 98 GLN A CA 1
ATOM 770 C C . GLN A 1 98 ? 13.112 5.364 -3.077 1.00 89.38 98 GLN A C 1
ATOM 772 O O . GLN A 1 98 ? 12.777 5.842 -1.998 1.00 89.38 98 GLN A O 1
ATOM 777 N N . SER A 1 99 ? 12.990 6.045 -4.219 1.00 89.06 99 SER A N 1
ATOM 778 C CA . SER A 1 99 ? 12.379 7.376 -4.281 1.00 89.06 99 SER A CA 1
ATOM 779 C C . SER A 1 99 ? 10.909 7.358 -3.864 1.00 89.06 99 SER A C 1
ATOM 781 O O . SER A 1 99 ? 10.475 8.271 -3.166 1.00 89.06 99 SER A O 1
ATOM 783 N N . LEU A 1 100 ? 10.155 6.322 -4.245 1.00 88.62 100 LEU A N 1
ATOM 784 C CA . LEU A 1 100 ? 8.774 6.142 -3.794 1.00 88.62 100 LEU A CA 1
ATOM 785 C C . LEU A 1 100 ? 8.701 5.932 -2.279 1.00 88.62 100 LEU A C 1
ATOM 787 O O . LEU A 1 100 ? 7.915 6.613 -1.629 1.00 88.62 100 LEU A O 1
ATOM 791 N N . LEU A 1 101 ? 9.546 5.062 -1.713 1.00 89.25 101 LEU A N 1
ATOM 792 C CA . LEU A 1 101 ? 9.615 4.838 -0.263 1.00 89.25 101 LEU A CA 1
ATOM 793 C C . LEU A 1 101 ? 9.868 6.146 0.492 1.00 89.25 101 LEU A C 1
ATOM 795 O O . LEU A 1 101 ? 9.079 6.508 1.356 1.00 89.25 101 LEU A O 1
ATOM 799 N N . SER A 1 102 ? 10.890 6.909 0.095 1.00 90.75 102 SER A N 1
ATOM 800 C CA . SER A 1 102 ? 11.197 8.192 0.737 1.00 90.75 102 SER A CA 1
ATOM 801 C C . SER A 1 102 ? 10.086 9.234 0.572 1.00 90.75 102 SER A C 1
ATOM 803 O O . SER A 1 102 ? 9.885 10.067 1.452 1.00 90.75 102 SER A O 1
ATOM 805 N N . SER A 1 103 ? 9.340 9.201 -0.538 1.00 89.75 103 SER A N 1
ATOM 806 C CA . SER A 1 103 ? 8.176 10.073 -0.722 1.00 89.75 103 SER A CA 1
ATOM 807 C C . SER A 1 103 ? 7.016 9.697 0.202 1.00 89.75 103 SER A C 1
ATOM 809 O O . SER A 1 103 ? 6.324 10.592 0.679 1.00 89.75 103 SER A O 1
ATOM 811 N N . VAL A 1 104 ? 6.784 8.401 0.435 1.00 87.69 104 VAL A N 1
ATOM 812 C CA . VAL A 1 104 ? 5.742 7.917 1.353 1.00 87.69 104 VAL A CA 1
ATOM 813 C C . VAL A 1 104 ? 6.125 8.228 2.797 1.00 87.69 104 VAL A C 1
ATOM 815 O O . VAL A 1 104 ? 5.303 8.784 3.514 1.00 87.69 104 VAL A O 1
ATOM 818 N N . GLU A 1 105 ? 7.373 7.963 3.197 1.00 89.19 105 GLU A N 1
ATOM 819 C CA . GLU A 1 105 ? 7.903 8.325 4.523 1.00 89.19 105 GLU A CA 1
ATOM 820 C C . GLU A 1 105 ? 7.694 9.820 4.806 1.00 89.19 105 GLU A C 1
ATOM 822 O O . GLU A 1 105 ? 7.094 10.185 5.811 1.00 89.19 105 GLU A O 1
ATOM 827 N N . SER A 1 106 ? 8.056 10.692 3.856 1.00 89.38 106 SER A N 1
ATOM 828 C CA . SER A 1 106 ? 7.844 12.137 4.002 1.00 89.38 106 SER A CA 1
ATOM 829 C C . SER A 1 106 ? 6.368 12.539 4.091 1.00 89.38 106 SER A C 1
ATOM 831 O O . SER A 1 106 ? 6.058 13.548 4.724 1.00 89.38 106 SER A O 1
ATOM 833 N N . ALA A 1 107 ? 5.460 11.816 3.429 1.00 84.81 107 ALA A N 1
ATOM 834 C CA . ALA A 1 107 ? 4.028 12.082 3.527 1.00 84.81 107 ALA A CA 1
ATOM 835 C C . ALA A 1 107 ? 3.479 11.670 4.900 1.00 84.81 107 ALA A C 1
ATOM 837 O O . ALA A 1 107 ? 2.668 12.399 5.466 1.00 84.81 107 ALA A O 1
ATOM 838 N N . VAL A 1 108 ? 3.950 10.544 5.445 1.00 85.31 108 VAL A N 1
ATOM 839 C CA . VAL A 1 108 ? 3.604 10.078 6.795 1.00 85.31 108 VAL A CA 1
ATOM 840 C C . VAL A 1 108 ? 4.093 11.072 7.848 1.00 85.31 108 VAL A C 1
ATOM 842 O O . VAL A 1 108 ? 3.289 11.504 8.671 1.00 85.31 108 VAL A O 1
ATOM 845 N N . ASP A 1 109 ? 5.349 11.521 7.762 1.00 85.19 109 ASP A N 1
ATOM 846 C CA . ASP A 1 109 ? 5.903 12.535 8.671 1.00 85.19 109 ASP A CA 1
ATOM 847 C C . ASP A 1 109 ? 5.076 13.833 8.638 1.00 85.19 109 ASP A C 1
ATOM 849 O O . ASP A 1 109 ? 4.731 14.394 9.677 1.00 85.19 109 ASP A O 1
ATOM 853 N N . ALA A 1 110 ? 4.689 14.297 7.444 1.00 87.00 110 ALA A N 1
ATOM 854 C CA . ALA A 1 110 ? 3.871 15.502 7.293 1.00 87.00 110 ALA A CA 1
ATOM 855 C C . ALA A 1 110 ? 2.458 15.346 7.889 1.00 87.00 110 ALA A C 1
ATOM 857 O O . ALA A 1 110 ? 1.902 16.311 8.425 1.00 87.00 110 ALA A O 1
ATOM 858 N N . ILE A 1 111 ? 1.869 14.147 7.798 1.00 82.12 111 ILE A N 1
ATOM 859 C CA . ILE A 1 111 ? 0.590 13.830 8.445 1.00 82.12 111 ILE A CA 1
ATOM 860 C C . ILE A 1 111 ? 0.757 13.874 9.967 1.00 82.12 111 ILE A C 1
ATOM 862 O O . ILE A 1 111 ? -0.048 14.523 10.635 1.00 82.12 111 ILE A O 1
ATOM 866 N N . ASP A 1 112 ? 1.805 13.258 10.516 1.00 79.25 112 ASP A N 1
ATOM 867 C CA . ASP A 1 112 ? 2.057 13.253 11.962 1.00 79.25 112 ASP A CA 1
ATOM 868 C C . ASP A 1 112 ? 2.326 14.665 12.524 1.00 79.25 112 ASP A C 1
ATOM 870 O O . ASP A 1 112 ? 1.786 15.068 13.560 1.00 79.25 112 ASP A O 1
ATOM 874 N N . GLU A 1 113 ? 3.076 15.500 11.799 1.00 82.94 113 GLU A N 1
ATOM 875 C CA . GLU A 1 113 ? 3.282 16.905 12.171 1.00 82.94 113 GLU A CA 1
ATOM 876 C C . GLU A 1 113 ? 1.964 17.700 12.197 1.00 82.94 113 GLU A C 1
ATOM 878 O O . GLU A 1 113 ? 1.753 18.556 13.072 1.00 82.94 113 GLU A O 1
ATOM 883 N N . GLN A 1 114 ? 1.049 17.420 11.263 1.00 75.00 114 GLN A N 1
ATOM 884 C CA . GLN A 1 114 ? -0.263 18.060 11.197 1.00 75.00 114 GLN A CA 1
ATOM 885 C C . GLN A 1 114 ? -1.179 17.612 12.346 1.00 75.00 114 GLN A C 1
ATOM 887 O O . GLN A 1 114 ? -1.838 18.456 12.969 1.00 75.00 114 GLN A O 1
ATOM 892 N N . THR A 1 115 ? -1.229 16.315 12.658 1.00 69.12 115 THR A N 1
ATOM 893 C CA . THR A 1 115 ? -2.067 15.773 13.742 1.00 69.12 115 THR A CA 1
ATOM 894 C C . THR A 1 115 ? -1.582 16.262 15.109 1.00 69.12 115 THR A C 1
ATOM 896 O O . THR A 1 115 ? -2.400 16.674 15.937 1.00 69.12 115 THR A O 1
ATOM 899 N N . ASN A 1 116 ? -0.267 16.353 15.326 1.00 61.19 116 ASN A N 1
ATOM 900 C CA . ASN A 1 116 ? 0.317 16.873 16.564 1.00 61.19 116 ASN A CA 1
ATOM 901 C C . ASN A 1 116 ? 0.189 18.400 16.709 1.00 61.19 116 ASN A C 1
ATOM 903 O O . ASN A 1 116 ? -0.125 18.893 17.796 1.00 61.19 116 ASN A O 1
ATOM 907 N N . SER A 1 117 ? 0.331 19.170 15.624 1.00 58.03 117 SER A N 1
ATOM 908 C CA . SER A 1 117 ? 0.128 20.632 15.647 1.00 58.03 117 SER A CA 1
ATOM 909 C C . SER A 1 117 ? -1.327 21.025 15.938 1.00 58.03 117 SER A C 1
ATOM 911 O O . SER A 1 117 ? -1.583 22.016 16.628 1.00 58.03 117 SER A O 1
ATOM 913 N N . SER A 1 118 ? -2.293 20.223 15.478 1.00 55.66 118 SER A N 1
ATOM 914 C CA . SER A 1 118 ? -3.732 20.426 15.715 1.00 55.66 118 SER A CA 1
ATOM 915 C C . SER A 1 118 ? -4.121 20.299 17.194 1.00 55.66 118 SER A C 1
ATOM 917 O O . SER A 1 118 ? -5.053 20.960 17.654 1.00 55.66 118 SER A O 1
ATOM 919 N N . ARG A 1 119 ? -3.375 19.498 17.966 1.00 55.62 119 ARG A N 1
ATOM 920 C CA . ARG A 1 119 ? -3.552 19.329 19.419 1.00 55.62 119 ARG A CA 1
ATOM 921 C C . ARG A 1 119 ? -2.995 20.518 20.228 1.00 55.62 119 ARG A C 1
ATOM 923 O O . ARG A 1 119 ? -3.300 20.647 21.411 1.00 55.62 119 ARG A O 1
ATOM 930 N N . HIS A 1 120 ? -2.229 21.421 19.599 1.00 47.81 120 HIS A N 1
ATOM 931 C CA . HIS A 1 120 ? -1.466 22.492 20.255 1.00 47.81 120 HIS A CA 1
ATOM 932 C C . HIS A 1 120 ? -1.907 23.933 19.930 1.00 47.81 120 HIS A C 1
ATOM 934 O O . HIS A 1 120 ? -1.151 24.868 20.190 1.00 47.81 120 HIS A O 1
ATOM 940 N N . CYS A 1 121 ? -3.126 24.176 19.437 1.00 33.25 121 CYS A N 1
ATOM 941 C CA . CYS A 1 121 ? -3.668 25.540 19.342 1.00 33.25 121 CYS A CA 1
ATOM 942 C C . CYS A 1 121 ? -4.390 25.975 20.639 1.00 33.25 121 CYS A C 1
ATOM 944 O O . CYS A 1 121 ? -5.588 25.718 20.777 1.00 33.25 121 CYS A O 1
ATOM 946 N N . PRO A 1 122 ? -3.756 26.706 21.584 1.00 44.69 122 PRO A N 1
ATOM 947 C CA . PRO A 1 122 ? -4.504 27.426 22.599 1.00 44.69 122 PRO A CA 1
ATOM 948 C C . PRO A 1 122 ? -5.139 28.664 21.960 1.00 44.69 122 PRO A C 1
ATOM 950 O O . PRO A 1 122 ? -4.462 29.609 21.550 1.00 44.69 122 PRO A O 1
ATOM 953 N N . SER A 1 123 ? -6.470 28.661 21.914 1.00 45.31 123 SER A N 1
ATOM 954 C CA . SER A 1 123 ? -7.295 29.854 21.733 1.00 45.31 123 SER A CA 1
ATOM 955 C C . SER A 1 123 ? -6.810 30.962 22.671 1.00 45.31 123 SER A C 1
ATOM 957 O O . SER A 1 123 ? -6.932 30.847 23.892 1.00 45.31 123 SER A O 1
ATOM 959 N N . LYS A 1 124 ? -6.242 32.042 22.127 1.00 43.94 124 LYS A N 1
ATOM 960 C CA . LYS A 1 124 ? -5.954 33.243 22.916 1.00 43.94 124 LYS A CA 1
ATOM 961 C C . LYS A 1 124 ? -7.080 34.245 22.711 1.00 43.94 124 LYS A C 1
ATOM 963 O O . LYS A 1 124 ? -7.049 35.091 21.821 1.00 43.94 124 LYS A O 1
ATOM 968 N N . ALA A 1 125 ? -8.098 34.088 23.552 1.00 38.53 125 ALA A N 1
ATOM 969 C CA . ALA A 1 125 ? -9.122 35.086 23.784 1.00 38.53 125 ALA A CA 1
ATOM 970 C C . ALA A 1 125 ? -8.513 36.374 24.374 1.00 38.53 125 ALA A C 1
ATOM 972 O O . ALA A 1 125 ? -7.541 36.355 25.128 1.00 38.53 125 ALA A O 1
ATOM 973 N N . SER A 1 126 ? -9.131 37.479 23.966 1.00 39.75 126 SER A N 1
ATOM 974 C CA . SER A 1 126 ? -8.899 38.887 24.297 1.00 39.75 126 SER A CA 1
ATOM 975 C C . SER A 1 126 ? -8.714 39.201 25.791 1.00 39.75 126 SER A C 1
ATOM 977 O O . SER A 1 126 ? -9.318 38.524 26.608 1.00 39.75 126 SER A O 1
ATOM 979 N N . HIS A 1 127 ? -7.934 40.252 26.100 1.00 37.59 127 HIS A N 1
ATOM 980 C CA . HIS A 1 127 ? -7.921 41.173 27.271 1.00 37.59 127 HIS A CA 1
ATOM 981 C C . HIS A 1 127 ? -6.466 41.703 27.394 1.00 37.59 127 HIS A C 1
ATOM 983 O O . HIS A 1 127 ? -5.547 40.916 27.557 1.00 37.59 127 HIS A O 1
ATOM 989 N N . GLY A 1 128 ? -6.092 42.979 27.251 1.00 36.78 128 GLY A N 1
ATOM 990 C CA . GLY A 1 128 ? -6.789 44.230 27.516 1.00 36.78 128 GLY A CA 1
ATOM 991 C C . GLY A 1 128 ? -6.343 44.816 28.862 1.00 36.78 128 GLY A C 1
ATOM 992 O O . GLY A 1 128 ? -7.131 44.747 29.792 1.00 36.78 128 GLY A O 1
ATOM 993 N N . LEU A 1 129 ? -5.122 45.366 28.978 1.00 37.69 129 LEU A N 1
ATOM 994 C CA . LEU A 1 129 ? -4.804 46.534 29.823 1.00 37.69 129 LEU A CA 1
ATOM 995 C C . LEU A 1 129 ? -3.374 47.053 29.566 1.00 37.69 129 LEU A C 1
ATOM 997 O O . LEU A 1 129 ? -2.450 46.289 29.304 1.00 37.69 129 LEU A O 1
ATOM 1001 N N . MET A 1 130 ? -3.243 48.372 29.622 1.00 37.53 130 MET A N 1
ATOM 1002 C CA . MET A 1 130 ? -2.062 49.188 29.339 1.00 37.53 130 MET A CA 1
ATOM 1003 C C . MET A 1 130 ? -1.104 49.210 30.543 1.00 37.53 130 MET A C 1
ATOM 1005 O O . MET A 1 130 ? -1.580 49.143 31.670 1.00 37.53 130 MET A O 1
ATOM 1009 N N . ASP A 1 131 ? 0.216 49.318 30.339 1.00 33.84 131 ASP A N 1
ATOM 1010 C CA . ASP A 1 131 ? 0.890 50.627 30.397 1.00 33.84 131 ASP A CA 1
ATOM 1011 C C . ASP A 1 131 ? 2.418 50.568 30.197 1.00 33.84 131 ASP A C 1
ATOM 1013 O O . ASP A 1 131 ? 3.112 49.753 30.795 1.00 33.84 131 ASP A O 1
ATOM 1017 N N . THR A 1 132 ? 2.896 51.550 29.420 1.00 37.88 132 THR A N 1
ATOM 1018 C CA . THR A 1 132 ? 4.186 52.276 29.481 1.00 37.88 132 THR A CA 1
ATOM 1019 C C . THR A 1 132 ? 5.513 51.506 29.498 1.00 37.88 132 THR A C 1
ATOM 1021 O O . THR A 1 132 ? 5.737 50.667 30.347 1.00 37.88 132 THR A O 1
ATOM 1024 N N . TRP A 1 133 ? 6.446 51.865 28.607 1.00 27.64 133 TRP A N 1
ATOM 1025 C CA . TRP A 1 133 ? 7.778 52.423 28.927 1.00 27.64 133 TRP A CA 1
ATOM 1026 C C . TRP A 1 133 ? 8.507 52.747 27.597 1.00 27.64 133 TRP A C 1
ATOM 1028 O O . TRP A 1 133 ? 8.966 51.872 26.874 1.00 27.64 133 TRP A O 1
ATOM 1038 N N . TYR A 1 134 ? 8.469 54.042 27.272 1.00 31.23 134 TYR A N 1
ATOM 1039 C CA . TYR A 1 134 ? 9.260 54.876 26.353 1.00 31.23 134 TYR A CA 1
ATOM 1040 C C . TYR A 1 134 ? 10.369 54.269 25.445 1.00 31.23 134 TYR A C 1
ATOM 1042 O O . TYR A 1 134 ? 11.397 53.808 25.923 1.00 31.23 134 TYR A O 1
ATOM 1050 N N . ASP A 1 135 ? 10.181 54.508 24.136 1.00 30.67 135 ASP A N 1
ATOM 1051 C CA . ASP A 1 135 ? 11.047 55.309 23.237 1.00 30.67 135 ASP A CA 1
ATOM 1052 C C . ASP A 1 135 ? 12.379 54.744 22.669 1.00 30.67 135 ASP A C 1
ATOM 1054 O O . ASP A 1 135 ? 13.272 54.322 23.398 1.00 30.67 135 ASP A O 1
ATOM 1058 N N . SER A 1 136 ? 12.536 54.943 21.343 1.00 37.91 136 SER A N 1
ATOM 1059 C CA . SER A 1 136 ? 13.787 55.022 20.544 1.00 37.91 136 SER A CA 1
ATOM 1060 C C . SER A 1 136 ? 14.403 53.734 19.911 1.00 37.91 136 SER A C 1
ATOM 1062 O O . SER A 1 136 ? 14.151 52.627 20.373 1.00 37.91 136 SER A O 1
ATOM 1064 N N . PRO A 1 137 ? 15.104 53.830 18.743 1.00 44.06 137 PRO A N 1
ATOM 1065 C CA . PRO A 1 137 ? 14.562 53.387 17.449 1.00 44.06 137 PRO A CA 1
ATOM 1066 C C . PRO A 1 137 ? 15.342 52.255 16.740 1.00 44.06 137 PRO A C 1
ATOM 1068 O O . PRO A 1 137 ? 16.497 51.952 17.027 1.00 44.06 137 PRO A O 1
ATOM 1071 N N . MET A 1 138 ? 14.669 51.667 15.748 1.00 37.38 138 MET A N 1
ATOM 1072 C CA . MET A 1 138 ? 15.080 50.552 14.884 1.00 37.38 138 MET A CA 1
ATOM 1073 C C . MET A 1 138 ? 16.405 50.795 14.116 1.00 37.38 138 MET A C 1
ATOM 1075 O O . MET A 1 138 ? 16.519 51.824 13.445 1.00 37.38 138 MET A O 1
ATOM 1079 N N . PRO A 1 139 ? 17.375 49.855 14.098 1.00 39.28 139 PRO A N 1
ATOM 1080 C CA . PRO A 1 139 ? 18.518 49.938 13.190 1.00 39.28 139 PRO A CA 1
ATOM 1081 C C . PRO A 1 139 ? 18.160 49.373 11.807 1.00 39.28 139 PRO A C 1
ATOM 1083 O O . PRO A 1 139 ? 18.065 48.161 11.615 1.00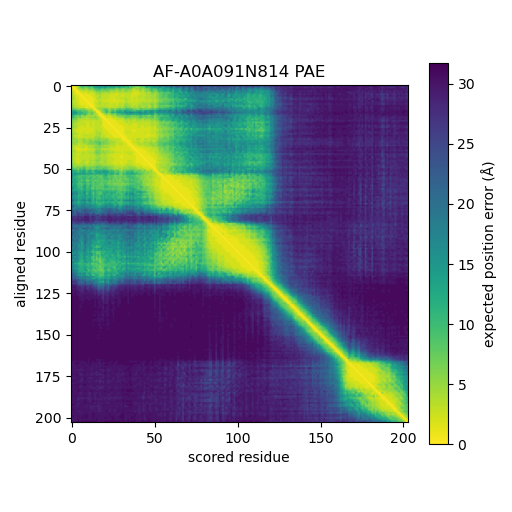 39.28 139 PRO A O 1
ATOM 1086 N N . SER A 1 140 ? 18.011 50.258 10.821 1.00 39.97 140 SER A N 1
ATOM 1087 C CA . SER A 1 140 ? 18.112 49.905 9.403 1.00 39.97 140 SER A CA 1
ATOM 1088 C C . SER A 1 140 ? 19.582 49.674 9.044 1.00 39.97 140 SER A C 1
ATOM 1090 O O . SER A 1 140 ? 20.401 50.565 9.282 1.00 39.97 140 SER A O 1
ATOM 1092 N N . TYR A 1 141 ? 19.928 48.546 8.425 1.00 32.84 141 TYR A N 1
ATOM 1093 C CA . TYR A 1 141 ? 21.235 48.395 7.779 1.00 32.84 141 TYR A CA 1
ATOM 1094 C C . TYR A 1 141 ? 21.087 48.550 6.264 1.00 32.84 141 TYR A C 1
ATOM 1096 O O . TYR A 1 141 ? 20.398 47.770 5.610 1.00 32.84 141 TYR A O 1
ATOM 1104 N N . SER A 1 142 ? 21.722 49.601 5.742 1.00 32.53 142 SER A N 1
ATOM 1105 C CA . SER A 1 142 ? 21.780 49.969 4.327 1.00 32.53 142 SER A CA 1
ATOM 1106 C C . SER A 1 142 ? 23.033 49.427 3.637 1.00 32.53 142 SER A C 1
ATOM 1108 O O . SER A 1 142 ? 24.084 49.228 4.243 1.00 32.53 142 SER A O 1
ATOM 1110 N N . SER A 1 143 ? 22.877 49.256 2.329 1.00 30.94 143 SER A N 1
ATOM 1111 C CA . SER A 1 143 ? 23.800 48.766 1.309 1.00 30.94 143 SER A CA 1
ATOM 1112 C C . SER A 1 143 ? 25.062 49.618 1.040 1.00 30.94 143 SER A C 1
ATOM 1114 O O . SER A 1 143 ? 24.999 50.841 0.976 1.00 30.94 143 SER A O 1
ATOM 1116 N N . THR A 1 144 ? 26.161 48.900 0.754 1.00 35.44 144 THR A N 1
ATOM 1117 C CA . THR A 1 144 ? 27.237 49.130 -0.250 1.00 35.44 144 THR A CA 1
ATOM 1118 C C . THR A 1 144 ? 28.106 50.405 -0.227 1.00 35.44 144 THR A C 1
ATOM 1120 O O . THR A 1 144 ? 27.635 51.480 -0.576 1.00 35.44 144 THR A O 1
ATOM 1123 N N . SER A 1 145 ? 29.436 50.246 -0.065 1.00 28.80 145 SER A N 1
ATOM 1124 C CA . SER A 1 145 ? 30.454 51.042 -0.797 1.00 28.80 145 SER A CA 1
ATOM 1125 C C . SER A 1 145 ? 31.877 50.420 -0.767 1.00 28.80 145 SER A C 1
ATOM 1127 O O . SER A 1 145 ? 32.574 50.515 0.235 1.00 28.80 145 SER A O 1
ATOM 1129 N N . TRP A 1 146 ? 32.247 49.716 -1.849 1.00 35.16 146 TRP A N 1
ATOM 1130 C CA . TRP A 1 146 ? 33.475 49.816 -2.674 1.00 35.16 146 TRP A CA 1
ATOM 1131 C C . TRP A 1 146 ? 34.852 50.061 -2.011 1.00 35.16 146 TRP A C 1
ATOM 1133 O O . TRP A 1 146 ? 35.006 51.014 -1.263 1.00 35.16 146 TRP A O 1
ATOM 1143 N N . ILE A 1 147 ? 35.872 49.277 -2.419 1.00 34.53 147 ILE A N 1
ATOM 1144 C CA . ILE A 1 147 ? 37.241 49.676 -2.860 1.00 34.53 147 ILE A CA 1
ATOM 1145 C C . ILE A 1 147 ? 38.117 48.402 -3.018 1.00 34.53 147 ILE A C 1
ATOM 1147 O O . ILE A 1 147 ? 38.354 47.666 -2.066 1.00 34.53 147 ILE A O 1
ATOM 1151 N N . VAL A 1 148 ? 38.618 48.160 -4.234 1.00 40.31 148 VAL A N 1
ATOM 1152 C CA . VAL A 1 148 ? 39.790 47.301 -4.562 1.00 40.31 148 VAL A CA 1
ATOM 1153 C C . VAL A 1 148 ? 41.041 48.206 -4.538 1.00 40.31 148 VAL A C 1
ATOM 1155 O O . VAL A 1 148 ? 40.848 49.392 -4.825 1.00 40.31 148 VAL A O 1
ATOM 1158 N N . PRO A 1 149 ? 42.306 47.751 -4.298 1.00 41.44 149 PRO A N 1
ATOM 1159 C CA . PRO A 1 149 ? 43.046 47.035 -5.363 1.00 41.44 149 PRO A CA 1
ATOM 1160 C C . PRO A 1 149 ? 44.308 46.176 -4.988 1.00 41.44 149 PRO A C 1
ATOM 1162 O O . PRO A 1 149 ? 45.014 46.432 -4.019 1.00 41.44 149 PRO A O 1
ATOM 1165 N N . ARG A 1 150 ? 44.674 45.292 -5.941 1.00 35.47 150 ARG A N 1
ATOM 1166 C CA . ARG A 1 150 ? 46.038 44.982 -6.467 1.00 35.47 150 ARG A CA 1
ATOM 1167 C C . ARG A 1 150 ? 46.894 43.798 -5.917 1.00 35.47 150 ARG A C 1
ATOM 1169 O O . ARG A 1 150 ? 47.595 43.962 -4.930 1.00 35.47 150 ARG A O 1
ATOM 1176 N N . GLU A 1 151 ? 46.942 42.718 -6.736 1.00 37.47 151 GLU A N 1
ATOM 1177 C CA . GLU A 1 151 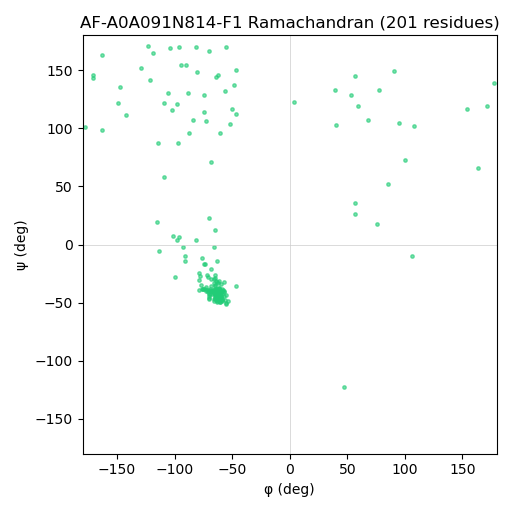? 48.054 41.800 -7.171 1.00 37.47 151 GLU A CA 1
ATOM 1178 C C . GLU A 1 151 ? 48.861 41.056 -6.063 1.00 37.47 151 GLU A C 1
ATOM 1180 O O . GLU A 1 151 ? 49.111 41.606 -5.002 1.00 37.47 151 GLU A O 1
ATOM 1185 N N . HIS A 1 152 ? 49.355 39.812 -6.174 1.00 35.38 152 HIS A N 1
ATOM 1186 C CA . HIS A 1 152 ? 50.368 39.247 -7.088 1.00 35.38 152 HIS A CA 1
ATOM 1187 C C . HIS A 1 152 ? 50.386 37.702 -6.937 1.00 35.38 152 HIS A C 1
ATOM 1189 O O . HIS A 1 152 ? 50.290 37.217 -5.811 1.00 35.38 152 HIS A O 1
ATOM 1195 N N . GLY A 1 153 ? 50.647 36.924 -8.005 1.00 30.14 153 GLY A N 1
ATOM 1196 C CA . GLY A 1 153 ? 51.042 35.511 -7.828 1.00 30.14 153 GLY A CA 1
ATOM 1197 C C . GLY A 1 153 ? 50.958 34.540 -9.018 1.00 30.14 153 GLY A C 1
ATOM 1198 O O . GLY A 1 153 ? 50.198 33.591 -8.946 1.00 30.14 153 GLY A O 1
ATOM 1199 N N . LYS A 1 154 ? 51.774 34.758 -10.064 1.00 39.50 154 LYS A N 1
ATOM 1200 C CA . LYS A 1 154 ? 52.519 33.755 -10.884 1.00 39.50 154 LYS A CA 1
ATOM 1201 C C . LYS A 1 154 ? 51.795 32.430 -11.245 1.00 39.50 154 LYS A C 1
ATOM 1203 O O . LYS A 1 154 ? 51.680 31.532 -10.429 1.00 39.50 154 LYS A O 1
ATOM 1208 N N . SER A 1 155 ? 51.307 32.286 -12.480 1.00 34.62 155 SER A N 1
ATOM 1209 C CA . SER A 1 155 ? 52.017 31.718 -13.653 1.00 34.62 155 SER A CA 1
ATOM 1210 C C . SER A 1 155 ? 52.325 30.216 -13.586 1.00 34.62 155 SER A C 1
ATOM 1212 O O . SER A 1 155 ? 53.334 29.843 -13.004 1.00 34.62 155 SER A O 1
ATOM 1214 N N . PHE A 1 156 ? 51.583 29.427 -14.374 1.00 31.56 156 PHE A N 1
ATOM 1215 C CA . PHE A 1 156 ? 52.159 28.449 -15.308 1.00 31.56 156 PHE A CA 1
ATOM 1216 C C . PHE A 1 156 ? 51.320 28.414 -16.595 1.00 31.56 156 PHE A C 1
ATOM 1218 O O . PHE A 1 156 ? 50.172 27.983 -16.596 1.00 31.56 156 PHE A O 1
ATOM 1225 N N . GLN A 1 157 ? 51.911 28.900 -17.688 1.00 42.97 157 GLN A N 1
ATOM 1226 C CA . GLN A 1 157 ? 51.518 28.562 -19.053 1.00 42.97 157 GLN A CA 1
ATOM 1227 C C . GLN A 1 157 ? 52.291 27.309 -19.473 1.00 42.97 157 GLN A C 1
ATOM 1229 O O . GLN A 1 157 ? 53.515 27.312 -19.371 1.00 42.97 157 GLN A O 1
ATOM 1234 N N . THR A 1 158 ? 51.595 26.308 -20.012 1.00 34.72 158 THR A N 1
ATOM 1235 C CA . THR A 1 158 ? 52.148 25.331 -20.962 1.00 34.72 158 THR A CA 1
ATOM 1236 C C . THR A 1 158 ? 51.021 24.881 -21.892 1.00 34.72 158 THR A C 1
ATOM 1238 O O . THR A 1 158 ? 50.036 24.323 -21.422 1.00 34.72 158 THR A O 1
ATOM 1241 N N . GLY A 1 159 ? 51.198 25.083 -23.202 1.00 28.84 159 GLY A N 1
ATOM 1242 C CA . GLY A 1 159 ? 50.489 24.336 -24.250 1.00 28.84 159 GLY A CA 1
ATOM 1243 C C . GLY A 1 159 ? 49.414 25.103 -25.030 1.00 28.84 159 GLY A C 1
ATOM 1244 O O . GLY A 1 159 ? 48.293 25.265 -24.575 1.00 28.84 159 GLY A O 1
ATOM 1245 N N . SER A 1 160 ? 49.769 25.514 -26.245 1.00 32.72 160 SER A N 1
ATOM 1246 C CA . SER A 1 160 ? 48.908 25.959 -27.359 1.00 32.72 160 SER A CA 1
ATOM 1247 C C . SER A 1 160 ? 48.829 24.816 -28.402 1.00 32.72 160 SER A C 1
ATOM 1249 O O . SER A 1 160 ? 49.699 23.942 -28.316 1.00 32.72 160 SER A O 1
ATOM 1251 N N . PRO A 1 161 ? 47.956 24.800 -29.440 1.00 47.97 161 PRO A N 1
ATOM 1252 C CA . PRO A 1 161 ? 46.737 25.578 -29.711 1.00 47.97 161 PRO A CA 1
ATOM 1253 C C . PRO A 1 161 ? 45.486 24.688 -29.941 1.00 47.97 161 PRO A C 1
ATOM 1255 O O . PRO A 1 161 ? 45.583 23.491 -30.183 1.00 47.97 161 PRO A O 1
ATOM 1258 N N . ASP A 1 162 ? 44.320 25.337 -29.993 1.00 39.34 162 ASP A N 1
ATOM 1259 C CA . ASP A 1 162 ? 43.078 24.858 -30.633 1.00 39.34 162 ASP A CA 1
ATOM 1260 C C . ASP A 1 162 ? 42.137 23.944 -29.824 1.00 39.34 162 ASP A C 1
ATOM 1262 O O . ASP A 1 162 ? 41.637 22.924 -30.284 1.00 39.34 162 ASP A O 1
ATOM 1266 N N . ALA A 1 163 ? 41.778 24.391 -28.624 1.00 44.66 163 ALA A N 1
ATOM 1267 C CA . ALA A 1 163 ? 40.432 24.159 -28.110 1.00 44.66 163 ALA A CA 1
ATOM 1268 C C . ALA A 1 163 ? 39.775 25.531 -27.991 1.00 44.66 163 ALA A C 1
ATOM 1270 O O . ALA A 1 163 ? 39.882 26.199 -26.960 1.00 44.66 163 ALA A O 1
ATOM 1271 N N . LYS A 1 164 ? 39.155 26.002 -29.082 1.00 48.59 164 LYS A N 1
ATOM 1272 C CA . LYS A 1 164 ? 38.174 27.084 -28.972 1.00 48.59 164 LYS A CA 1
ATOM 1273 C C . LYS A 1 164 ? 37.219 26.651 -27.874 1.00 48.59 164 LYS A C 1
ATOM 1275 O O . LYS A 1 164 ? 36.605 25.598 -27.998 1.00 48.59 164 LYS A O 1
ATOM 1280 N N . ALA A 1 165 ? 37.172 27.417 -26.788 1.00 55.97 165 ALA A N 1
ATOM 1281 C CA . ALA A 1 165 ? 36.172 27.243 -25.759 1.00 55.97 165 ALA A CA 1
ATOM 1282 C C . ALA A 1 165 ? 34.821 27.237 -26.476 1.00 55.97 165 ALA A C 1
ATOM 1284 O O . ALA A 1 165 ? 34.375 28.280 -26.960 1.00 55.97 165 ALA A O 1
ATOM 1285 N N . GLU A 1 166 ? 34.234 26.052 -26.642 1.00 61.59 166 GLU A N 1
ATOM 1286 C CA . GLU A 1 166 ? 32.850 25.916 -27.052 1.00 61.59 166 GLU A CA 1
ATOM 1287 C C . GLU A 1 166 ? 32.072 26.614 -25.943 1.00 61.59 166 GLU A C 1
ATOM 1289 O O . GLU A 1 166 ? 31.861 26.066 -24.862 1.00 61.59 166 GLU A O 1
ATOM 1294 N N . GLY A 1 167 ? 31.746 27.889 -26.172 1.00 75.50 167 GLY A N 1
ATOM 1295 C CA . GLY A 1 167 ? 30.813 28.610 -25.325 1.00 75.50 167 GLY A CA 1
ATOM 1296 C C . GLY A 1 167 ? 29.502 27.833 -25.261 1.00 75.50 167 GLY A C 1
ATOM 1297 O O . GLY A 1 167 ? 29.288 26.895 -26.030 1.00 75.50 167 GLY A O 1
ATOM 1298 N N . LEU A 1 168 ? 28.598 28.234 -24.374 1.00 81.31 168 LEU A N 1
ATOM 1299 C CA . LEU A 1 168 ? 27.290 27.583 -24.223 1.00 81.31 168 LEU A CA 1
ATOM 1300 C C . LEU A 1 168 ? 26.588 27.345 -25.575 1.00 81.31 168 LEU A C 1
ATOM 1302 O O . LEU A 1 168 ? 26.024 26.281 -25.792 1.00 81.31 168 LEU A O 1
ATOM 1306 N N . GLU A 1 169 ? 26.744 28.269 -26.524 1.00 80.31 169 GLU A N 1
ATOM 1307 C CA . GLU A 1 169 ? 26.289 28.141 -27.914 1.00 80.31 169 GLU A CA 1
ATOM 1308 C C . GLU A 1 169 ? 26.819 26.883 -28.637 1.00 80.31 169 GLU A C 1
ATOM 1310 O O . GLU A 1 169 ? 26.077 26.186 -29.323 1.00 80.31 169 GLU A O 1
ATOM 1315 N N . GLY A 1 170 ? 28.104 26.553 -28.481 1.00 87.31 170 GLY A N 1
ATOM 1316 C CA . GLY A 1 170 ? 28.715 25.358 -29.074 1.00 87.31 170 GLY A CA 1
ATOM 1317 C C . GLY A 1 170 ? 28.162 24.068 -28.470 1.00 87.31 170 GLY A C 1
ATOM 1318 O O . GLY A 1 170 ? 27.873 23.117 -29.196 1.00 87.31 170 GLY A O 1
ATOM 1319 N N . GLN A 1 171 ? 27.921 24.064 -27.157 1.00 90.31 171 GLN A N 1
ATOM 1320 C CA . GLN A 1 171 ? 27.294 22.932 -26.473 1.00 90.31 171 GLN A CA 1
ATOM 1321 C C . GLN A 1 171 ? 25.826 22.755 -26.880 1.00 90.31 171 GLN A C 1
ATOM 1323 O O . GLN A 1 171 ? 25.395 21.625 -27.104 1.00 90.31 171 GLN A O 1
ATOM 1328 N N . ILE A 1 172 ? 25.081 23.854 -27.039 1.00 89.25 172 ILE A N 1
ATOM 1329 C CA . ILE A 1 172 ? 23.692 23.847 -27.518 1.00 89.25 172 ILE A CA 1
ATOM 1330 C C . ILE A 1 172 ? 23.620 23.284 -28.942 1.00 89.25 172 ILE A C 1
ATOM 1332 O O . ILE A 1 172 ? 22.819 22.389 -29.200 1.00 89.25 172 ILE A O 1
ATOM 1336 N N . ASN A 1 173 ? 24.495 23.734 -29.845 1.00 90.88 173 ASN A N 1
ATOM 1337 C CA . ASN A 1 173 ? 24.532 23.243 -31.225 1.00 90.88 173 ASN A CA 1
ATOM 1338 C C . ASN A 1 173 ? 24.867 21.748 -31.301 1.00 90.88 173 ASN A C 1
ATOM 1340 O O . ASN A 1 173 ? 24.229 21.000 -32.040 1.00 90.88 173 ASN A O 1
ATOM 1344 N N . ARG A 1 174 ? 25.818 21.286 -30.484 1.00 92.75 174 ARG A N 1
ATOM 1345 C CA . ARG A 1 174 ? 26.164 19.864 -30.398 1.00 92.75 174 ARG A CA 1
ATOM 1346 C C . ARG A 1 174 ? 25.016 19.021 -29.841 1.00 92.75 174 ARG A C 1
ATOM 1348 O O . ARG A 1 174 ? 24.803 17.898 -30.296 1.00 92.75 174 ARG A O 1
ATOM 1355 N N . LEU A 1 175 ? 24.279 19.544 -28.861 1.00 91.06 175 LEU A N 1
ATOM 1356 C CA . LEU A 1 175 ? 23.110 18.867 -28.307 1.00 91.06 175 LEU A CA 1
ATOM 1357 C C . LEU A 1 175 ? 21.978 18.787 -29.339 1.00 91.06 175 LEU A C 1
ATOM 1359 O O . LEU A 1 175 ? 21.394 17.720 -29.502 1.00 91.06 175 LEU A O 1
ATOM 1363 N N . ALA A 1 176 ? 21.724 19.865 -30.084 1.00 91.00 176 ALA A N 1
ATOM 1364 C CA . ALA A 1 176 ? 20.738 19.887 -31.163 1.00 91.00 176 ALA A CA 1
ATOM 1365 C C . ALA A 1 176 ? 21.056 18.849 -32.256 1.00 91.00 176 ALA A C 1
ATOM 1367 O O . ALA A 1 176 ? 20.163 18.136 -32.710 1.00 91.00 176 ALA A O 1
ATOM 1368 N N . GLU A 1 177 ? 22.331 18.695 -32.625 1.00 92.19 177 GLU A N 1
ATOM 1369 C CA . GLU A 1 177 ? 22.760 17.675 -33.589 1.00 92.19 177 GLU A CA 1
ATOM 1370 C C . GLU A 1 177 ? 22.559 16.245 -33.053 1.00 92.19 177 GLU A C 1
ATOM 1372 O O . GLU A 1 177 ? 22.121 15.354 -33.782 1.00 92.19 177 GLU A O 1
ATOM 1377 N N . LEU A 1 178 ? 22.842 16.010 -31.767 1.00 92.00 178 LEU A N 1
ATOM 1378 C CA . LEU A 1 178 ? 22.612 14.708 -31.134 1.00 92.00 178 LEU A CA 1
ATOM 1379 C C . LEU A 1 178 ? 21.123 14.358 -31.052 1.00 92.00 178 LEU A C 1
ATOM 1381 O O . LEU A 1 178 ? 20.769 13.208 -31.309 1.00 92.00 178 LEU A O 1
ATOM 1385 N N . VAL A 1 179 ? 20.267 15.333 -30.736 1.00 88.19 179 VAL A N 1
ATOM 1386 C CA . VAL A 1 179 ? 18.807 15.161 -30.720 1.00 88.19 179 VAL A CA 1
ATOM 1387 C C . VAL A 1 179 ? 18.298 14.827 -32.120 1.00 88.19 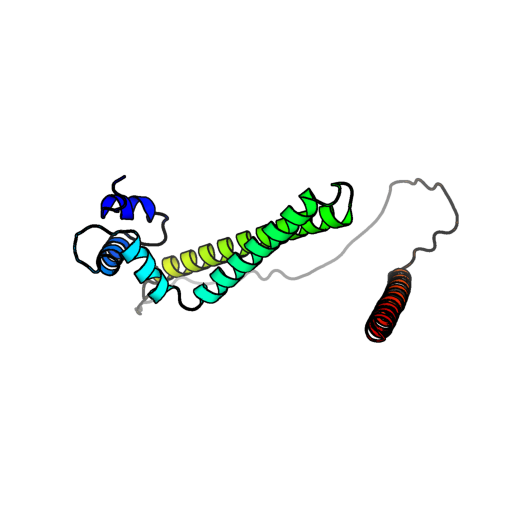179 VAL A C 1
ATOM 1389 O O . VAL A 1 179 ? 17.647 13.799 -32.279 1.00 88.19 179 VAL A O 1
ATOM 1392 N N . GLY A 1 180 ? 18.694 15.582 -33.151 1.00 87.69 180 GLY A N 1
ATOM 1393 C CA . GLY A 1 180 ? 18.291 15.284 -34.530 1.00 87.69 180 GLY A CA 1
ATOM 1394 C C . GLY A 1 180 ? 18.719 13.883 -34.989 1.00 87.69 180 GLY A C 1
ATOM 1395 O O . GLY A 1 180 ? 17.942 13.152 -35.597 1.00 87.69 180 GLY A O 1
ATOM 1396 N N . ARG A 1 181 ? 19.927 13.434 -34.616 1.00 88.00 181 ARG A N 1
ATOM 1397 C CA . ARG A 1 181 ? 20.397 12.066 -34.915 1.00 88.00 181 ARG A CA 1
ATOM 1398 C C . ARG A 1 181 ? 19.641 10.976 -34.150 1.00 88.00 181 ARG A C 1
ATOM 1400 O O . ARG A 1 181 ? 19.566 9.845 -34.635 1.00 88.00 181 ARG A O 1
ATOM 1407 N N . LEU A 1 182 ? 19.138 11.271 -32.953 1.00 81.19 182 LEU A N 1
ATOM 1408 C CA . LEU A 1 182 ? 18.314 10.350 -32.165 1.00 81.19 182 LEU A CA 1
ATOM 1409 C C . LEU A 1 182 ? 16.888 10.264 -32.714 1.00 81.19 182 LEU A C 1
ATOM 1411 O O . LEU A 1 182 ? 16.333 9.167 -32.770 1.00 81.19 182 LEU A O 1
ATOM 1415 N N . GLU A 1 183 ? 16.328 11.381 -33.171 1.00 78.50 183 GLU A N 1
ATOM 1416 C CA . GLU A 1 183 ? 15.019 11.438 -33.826 1.00 78.50 183 GLU A CA 1
ATOM 1417 C C . GLU A 1 183 ? 15.034 10.668 -35.153 1.00 78.50 183 GLU A C 1
ATOM 141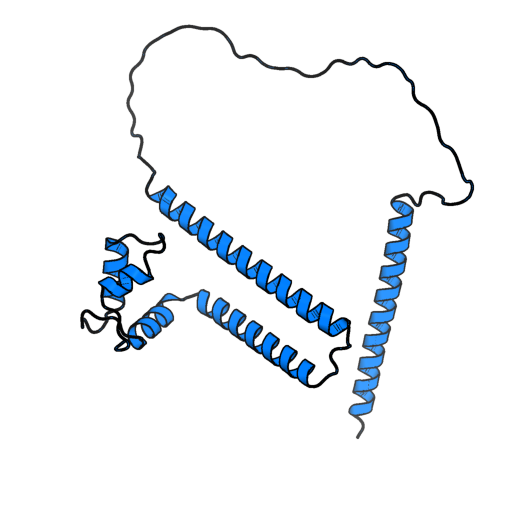9 O O . GLU A 1 183 ? 14.199 9.786 -35.347 1.00 78.50 183 GLU A O 1
ATOM 1424 N N . ASP A 1 184 ? 16.049 10.870 -36.002 1.00 77.38 184 ASP A N 1
ATOM 1425 C CA . ASP A 1 184 ? 16.223 10.104 -37.248 1.00 77.38 184 ASP A CA 1
ATOM 1426 C C . ASP A 1 184 ? 16.356 8.597 -36.992 1.00 77.38 184 ASP A C 1
ATOM 1428 O O . ASP A 1 184 ? 15.824 7.765 -37.733 1.00 77.38 184 ASP A O 1
ATOM 1432 N N . LYS A 1 185 ? 17.057 8.217 -35.917 1.00 73.75 185 LYS A N 1
ATOM 1433 C CA . LYS A 1 185 ? 17.226 6.808 -35.557 1.00 73.75 185 LYS A CA 1
ATOM 1434 C C . LYS A 1 185 ? 15.938 6.206 -34.997 1.00 73.75 185 LYS A C 1
ATOM 1436 O O . LYS A 1 185 ? 15.643 5.054 -35.298 1.00 73.75 185 LYS A O 1
ATOM 1441 N N . THR A 1 186 ? 15.162 6.980 -34.240 1.00 72.50 186 THR A N 1
ATOM 1442 C CA . THR A 1 186 ? 13.831 6.586 -33.750 1.00 72.50 186 THR A CA 1
ATOM 1443 C C . THR A 1 186 ? 12.862 6.392 -34.914 1.00 72.50 186 THR A C 1
ATOM 1445 O O . THR A 1 186 ? 12.212 5.355 -34.993 1.00 72.50 186 THR A O 1
ATOM 1448 N N . LEU A 1 187 ? 12.851 7.310 -35.887 1.00 69.31 187 LEU A N 1
ATOM 1449 C CA . LEU A 1 187 ? 12.055 7.174 -37.110 1.00 69.31 187 LEU A CA 1
ATOM 1450 C C . LEU A 1 187 ? 12.456 5.945 -37.932 1.00 69.31 187 LEU A C 1
ATOM 1452 O O . LEU A 1 187 ? 11.593 5.266 -38.488 1.00 69.31 187 LEU A O 1
ATOM 1456 N N . TRP A 1 188 ? 13.753 5.631 -38.000 1.00 70.25 188 TRP A N 1
ATOM 1457 C CA . TRP A 1 188 ? 14.229 4.414 -38.654 1.00 70.25 188 TRP A CA 1
ATOM 1458 C C . TRP A 1 188 ? 13.739 3.145 -37.942 1.00 70.25 188 TRP A C 1
ATOM 1460 O O . TRP A 1 188 ? 13.292 2.217 -38.615 1.00 70.25 188 TRP A O 1
ATOM 1470 N N . PHE A 1 189 ? 13.768 3.107 -36.605 1.00 72.62 189 PHE A N 1
ATOM 1471 C CA . PHE A 1 189 ? 13.232 1.981 -35.832 1.00 72.62 189 PHE A CA 1
ATOM 1472 C C . PHE A 1 189 ? 11.718 1.825 -36.017 1.00 72.62 189 PHE A C 1
ATOM 1474 O O . PHE A 1 189 ? 11.264 0.716 -36.291 1.00 72.62 189 PHE A O 1
ATOM 1481 N N . ASP A 1 190 ? 10.954 2.917 -35.968 1.00 77.75 190 ASP A N 1
ATOM 1482 C CA . ASP A 1 190 ? 9.503 2.901 -36.189 1.00 77.75 190 ASP A CA 1
ATOM 1483 C C . ASP A 1 190 ? 9.138 2.445 -37.608 1.00 77.75 190 ASP A C 1
ATOM 1485 O O . ASP A 1 190 ? 8.211 1.654 -37.803 1.00 77.75 190 ASP A O 1
ATOM 1489 N N . LEU A 1 191 ? 9.878 2.903 -38.624 1.00 75.25 191 LEU A N 1
ATOM 1490 C CA . LEU A 1 191 ? 9.684 2.461 -40.004 1.00 75.25 191 LEU A CA 1
ATOM 1491 C C . LEU A 1 191 ? 10.010 0.968 -40.155 1.00 75.25 191 LEU A C 1
ATOM 1493 O O . LEU A 1 191 ? 9.263 0.238 -40.805 1.00 75.25 191 LEU A O 1
ATOM 1497 N N . HIS A 1 192 ? 11.103 0.505 -39.547 1.00 71.69 192 HIS A N 1
ATOM 1498 C CA . HIS A 1 192 ? 11.524 -0.891 -39.624 1.00 71.69 192 HIS A CA 1
ATOM 1499 C C . HIS A 1 192 ? 10.563 -1.829 -38.877 1.00 71.69 192 HIS A C 1
ATOM 1501 O O . HIS A 1 192 ? 10.287 -2.929 -39.358 1.00 71.69 192 HIS A O 1
ATOM 1507 N N . GLN A 1 193 ? 9.998 -1.380 -37.753 1.00 76.44 193 GLN A N 1
ATOM 1508 C CA . GLN A 1 193 ? 8.948 -2.090 -37.022 1.00 76.44 193 GLN A CA 1
ATOM 1509 C C . GLN A 1 193 ? 7.685 -2.223 -37.883 1.00 76.44 193 GLN A C 1
ATOM 1511 O O . GLN A 1 193 ? 7.199 -3.329 -38.095 1.00 76.44 193 GLN A O 1
ATOM 1516 N N . ARG A 1 194 ? 7.223 -1.125 -38.498 1.00 73.38 194 ARG A N 1
ATOM 1517 C CA . ARG A 1 194 ? 6.056 -1.144 -39.398 1.00 73.38 194 ARG A CA 1
ATOM 1518 C C . ARG A 1 194 ? 6.253 -2.032 -40.627 1.00 73.38 194 ARG A C 1
ATOM 1520 O O . ARG A 1 194 ? 5.304 -2.683 -41.056 1.00 73.38 194 ARG A O 1
ATOM 1527 N N . LEU A 1 195 ? 7.457 -2.060 -41.200 1.00 69.06 195 LEU A N 1
ATOM 1528 C CA . LEU A 1 195 ? 7.782 -2.945 -42.322 1.00 69.06 195 LEU A CA 1
ATOM 1529 C C . LEU A 1 195 ? 7.815 -4.418 -41.886 1.00 69.06 195 LEU A C 1
ATOM 1531 O O . LEU A 1 195 ? 7.218 -5.253 -42.564 1.00 69.06 195 LEU A O 1
ATOM 1535 N N . SER A 1 196 ? 8.406 -4.720 -40.726 1.00 69.00 196 SER A N 1
ATOM 1536 C CA . SER A 1 196 ? 8.441 -6.081 -40.163 1.00 69.00 196 SER A CA 1
ATOM 1537 C C . SER A 1 196 ? 7.036 -6.602 -39.823 1.00 69.00 196 SER A C 1
ATOM 1539 O O . SER A 1 196 ? 6.712 -7.753 -40.113 1.00 69.00 196 SER A O 1
ATOM 1541 N N . ASP A 1 197 ? 6.162 -5.744 -39.289 1.00 66.56 197 ASP A N 1
ATOM 1542 C CA . ASP A 1 197 ? 4.775 -6.100 -38.960 1.00 66.56 197 ASP A CA 1
ATOM 1543 C C . ASP A 1 197 ? 3.906 -6.304 -40.220 1.00 66.56 197 ASP A C 1
ATOM 1545 O O . ASP A 1 197 ? 2.959 -7.098 -40.219 1.00 66.56 197 ASP A O 1
ATOM 1549 N N . SER A 1 198 ? 4.246 -5.636 -41.329 1.00 59.00 198 SER A N 1
ATOM 1550 C CA . SER A 1 198 ? 3.558 -5.803 -42.618 1.00 59.00 198 SER A CA 1
ATOM 1551 C C . SER A 1 198 ? 3.955 -7.075 -43.380 1.00 59.00 198 SER A C 1
ATOM 1553 O O . SER A 1 198 ? 3.140 -7.614 -44.123 1.00 59.00 198 SER A O 1
ATOM 1555 N N . GLU A 1 199 ? 5.170 -7.594 -43.173 1.00 55.28 199 GLU A N 1
ATOM 1556 C CA . GLU A 1 199 ? 5.627 -8.856 -43.777 1.00 55.28 199 GLU A CA 1
ATOM 1557 C C . GLU A 1 199 ? 5.068 -10.080 -43.026 1.00 55.28 199 GLU A C 1
ATOM 1559 O O . GLU A 1 199 ? 4.749 -11.098 -43.635 1.00 55.28 199 GLU A O 1
ATOM 1564 N N . SER A 1 200 ? 4.844 -9.956 -41.712 1.00 53.06 200 SER A N 1
ATOM 1565 C CA . SER A 1 200 ? 4.305 -11.029 -40.859 1.00 53.06 200 SER A CA 1
ATOM 1566 C C . SER A 1 200 ? 2.797 -11.288 -41.050 1.00 53.06 200 SER A C 1
ATOM 1568 O O . SER A 1 200 ? 2.286 -12.337 -40.667 1.00 53.06 200 SER A O 1
ATOM 1570 N N . THR A 1 201 ? 2.064 -10.354 -41.667 1.00 54.41 201 THR A N 1
ATOM 1571 C CA . THR A 1 201 ? 0.608 -10.455 -41.908 1.00 54.41 201 THR A CA 1
ATOM 1572 C C . THR A 1 201 ? 0.237 -10.944 -43.314 1.00 54.41 201 THR A C 1
ATOM 1574 O O . THR A 1 201 ? -0.946 -11.039 -43.641 1.00 54.41 201 THR A O 1
ATOM 1577 N N . ALA A 1 202 ? 1.228 -11.301 -44.136 1.00 54.50 202 ALA A N 1
ATOM 1578 C CA . ALA A 1 202 ? 1.045 -11.871 -45.468 1.00 54.50 202 ALA A CA 1
ATOM 1579 C C . ALA A 1 202 ? 1.442 -13.360 -45.513 1.00 54.50 202 ALA A C 1
ATOM 1581 O O . ALA A 1 202 ? 2.316 -13.738 -46.289 1.00 54.50 202 ALA A O 1
ATOM 1582 N N . CYS A 1 203 ? 0.813 -14.202 -44.685 1.00 43.34 203 CYS A N 1
ATOM 1583 C CA . CYS A 1 203 ? 0.798 -15.670 -44.800 1.00 43.34 203 CYS A CA 1
ATOM 1584 C C . CYS A 1 203 ? -0.512 -16.231 -44.236 1.00 43.34 203 CYS A C 1
ATOM 1586 O O . CYS A 1 203 ? -0.882 -15.835 -43.109 1.00 43.34 203 CYS A O 1
#

Nearest PDB structures (foldseek):
  6psd-assembly7_M  TM=8.855E-01  e=7.195E-02  Homo sapiens
  6psd-assembly2_C  TM=8.877E-01  e=1.573E-01  Homo sapiens
  3aaj-assembly1_B  TM=5.989E-01  e=6.187E-01  Homo sapiens

Secondary structure (DSSP, 8-state):
--SEE-HHHHHHHH-SSSS-HHHHHHHHHHH-TT-SSSEEHHHHHHHHHHH-TTHHHHHHHHHHHHHHHHHHHHHHTTS-TT-HHHHHHHHHHHHHHHHHHHHHHHHHHHHHHHHHHHTT----------------------------------------S------HHHHHHHHHHHHHHHHHHHHHHHHHHHHHHHHTT--

InterPro domains:
  IPR002048 EF-hand domain [PS50222] (19-54)
  IPR011992 EF-hand domain pair [SSF47473] (1-56)
  IPR018247 EF-Hand 1, calcium-binding site [PS00018] (32-44)
  IPR039862 N-terminal EF-hand calcium binding protein 1/2/3 [PTHR12178] (1-201)

Solvent-accessible surface area (backbone atoms only — not comparable to full-atom values): 12858 Å² total; per-residue (Å²): 137,88,69,59,34,43,67,68,54,46,48,67,73,58,59,84,69,86,53,54,73,69,58,48,52,52,48,48,60,64,40,24,78,85,67,73,73,41,40,37,66,64,37,51,50,53,47,45,69,76,67,42,63,81,46,51,62,53,53,54,50,51,51,53,50,51,53,51,50,52,54,55,53,57,50,47,79,74,43,74,90,75,50,64,68,58,57,49,49,55,52,49,52,53,50,53,52,50,54,50,50,56,53,51,52,53,51,51,52,53,50,52,54,50,60,56,52,68,78,65,70,79,84,81,76,88,85,90,83,86,82,90,84,83,87,89,83,85,86,81,86,81,84,89,84,90,86,86,88,84,90,87,82,84,88,86,88,84,88,84,86,88,76,76,79,66,47,74,68,48,52,50,54,53,48,52,52,52,49,53,56,47,50,56,49,50,52,49,51,54,50,50,50,54,52,54,58,57,61,71,70,72,122

Foldseek 3Di:
DPQKAALVNQCVVPVPPQDDSVRSVVVQVVLPPVPPNIHHPVSVVVVCVVPCVVCVVVVVVVVVLVVVLVVLVVVPVVPDPPPPVSVVVNVVSVVVVVVVVVVVVVVVVVVSVVVVVVVPDDDDDDDDDDDDDDDDDDDDDDDDDDDDDDDDDDDDDDDDDDDPPCPVVNVVVVVVVVVVVVVVVVVVVVVVVVVVVVVVPPD